Protein AF-A0A0N8I038-F1 (afdb_monomer_lite)

Structure (mmCIF, N/CA/C/O backbone):
data_AF-A0A0N8I038-F1
#
_entry.id   AF-A0A0N8I038-F1
#
loop_
_atom_site.group_PDB
_atom_site.id
_atom_site.type_symbol
_atom_site.label_atom_id
_atom_site.label_alt_id
_atom_site.label_comp_id
_atom_site.label_asym_id
_atom_site.label_entity_id
_atom_site.label_seq_id
_atom_site.pdbx_PDB_ins_code
_atom_site.Cartn_x
_atom_site.Cartn_y
_atom_site.Cartn_z
_atom_site.occupancy
_atom_site.B_iso_or_equiv
_atom_site.auth_seq_id
_atom_site.auth_comp_id
_atom_site.auth_asym_id
_atom_site.auth_atom_id
_atom_site.pdbx_PDB_model_num
ATOM 1 N N . MET A 1 1 ? 16.161 0.454 10.448 1.00 45.56 1 MET A N 1
ATOM 2 C CA . MET A 1 1 ? 15.094 1.367 10.913 1.00 45.56 1 MET A CA 1
ATOM 3 C C . MET A 1 1 ? 15.734 2.494 11.714 1.00 45.56 1 MET A C 1
ATOM 5 O O . MET A 1 1 ? 16.422 2.177 12.678 1.00 45.56 1 MET A O 1
ATOM 9 N N . PRO A 1 2 ? 15.611 3.772 11.317 1.00 40.84 2 PRO A N 1
ATOM 10 C CA . PRO A 1 2 ? 16.253 4.876 12.035 1.00 40.84 2 PRO A CA 1
ATOM 11 C C . PRO A 1 2 ? 15.611 5.161 13.408 1.00 40.84 2 PRO A C 1
ATOM 13 O O . PRO A 1 2 ? 14.407 5.406 13.479 1.00 40.84 2 PRO A O 1
ATOM 16 N N . GLY A 1 3 ? 16.443 5.191 14.462 1.00 56.50 3 GLY A N 1
ATOM 17 C CA . GLY A 1 3 ? 16.216 5.809 15.782 1.00 56.50 3 GLY A CA 1
ATOM 18 C C . GLY A 1 3 ? 15.757 4.870 16.912 1.00 56.50 3 GLY A C 1
ATOM 19 O O . GLY A 1 3 ? 14.738 4.200 16.794 1.00 56.50 3 GLY A O 1
ATOM 20 N N . GLU A 1 4 ? 16.434 4.864 18.057 1.00 73.12 4 GLU A N 1
ATOM 21 C CA . GLU A 1 4 ? 15.810 4.454 19.323 1.00 73.12 4 GLU A CA 1
ATOM 22 C C . GLU A 1 4 ? 15.245 5.711 19.986 1.00 73.12 4 GLU A C 1
ATOM 24 O O . GLU A 1 4 ? 15.979 6.661 20.247 1.00 73.12 4 GLU A O 1
ATOM 29 N N . ILE A 1 5 ? 13.932 5.745 20.218 1.00 81.12 5 ILE A N 1
ATOM 30 C CA . ILE A 1 5 ? 13.309 6.779 21.051 1.00 81.12 5 ILE A CA 1
ATOM 31 C C . ILE A 1 5 ? 13.117 6.152 22.425 1.00 81.12 5 ILE A C 1
ATOM 33 O O . ILE A 1 5 ? 12.294 5.243 22.576 1.00 81.12 5 ILE A O 1
ATOM 37 N N . SER A 1 6 ? 13.890 6.620 23.403 1.00 85.56 6 SER A N 1
ATOM 38 C CA . SER A 1 6 ? 13.811 6.154 24.787 1.00 85.56 6 SER A CA 1
ATOM 39 C C . SER A 1 6 ? 12.424 6.386 25.377 1.00 85.56 6 SER A C 1
ATOM 41 O O . SER A 1 6 ? 11.790 7.411 25.120 1.00 85.56 6 SER A O 1
ATOM 43 N N . VAL A 1 7 ? 11.978 5.447 26.214 1.00 91.00 7 VAL A N 1
ATOM 44 C CA . VAL A 1 7 ? 10.705 5.575 26.925 1.00 91.00 7 VAL A CA 1
ATOM 45 C C . VAL A 1 7 ? 10.838 6.615 28.033 1.00 91.00 7 VAL A C 1
ATOM 47 O O . VAL A 1 7 ? 11.675 6.467 28.924 1.00 91.00 7 VAL A O 1
ATOM 50 N N . ARG A 1 8 ? 10.013 7.662 27.992 1.00 92.44 8 ARG A N 1
ATOM 51 C CA . ARG A 1 8 ? 9.954 8.704 29.029 1.00 92.44 8 ARG A CA 1
ATOM 52 C C . ARG A 1 8 ? 8.581 9.362 29.063 1.00 92.44 8 ARG A C 1
ATOM 54 O O . ARG A 1 8 ? 7.871 9.375 28.061 1.00 92.44 8 ARG A O 1
ATOM 61 N N . VAL A 1 9 ? 8.234 9.925 30.214 1.00 92.25 9 VAL A N 1
ATOM 62 C CA . VAL A 1 9 ? 7.020 10.726 30.391 1.00 92.25 9 VAL A CA 1
ATOM 63 C C . VAL A 1 9 ? 7.432 12.161 30.675 1.00 92.25 9 VAL A C 1
ATOM 65 O O . VAL A 1 9 ? 8.226 12.400 31.583 1.00 92.25 9 VAL A O 1
ATOM 68 N N . GLU A 1 10 ? 6.901 13.097 29.899 1.00 91.38 10 GLU A N 1
ATOM 69 C CA . GLU A 1 10 ? 7.122 14.535 30.076 1.00 91.38 10 GLU A CA 1
ATOM 70 C C . GLU A 1 10 ? 5.799 15.241 30.369 1.00 91.38 10 GLU A C 1
ATOM 72 O O . GLU A 1 10 ? 4.732 14.738 30.022 1.00 91.38 10 GLU A O 1
ATOM 77 N N . THR A 1 11 ? 5.850 16.384 31.051 1.00 89.94 11 THR A N 1
ATOM 78 C CA . THR A 1 11 ? 4.651 17.169 31.356 1.00 89.94 11 THR A CA 1
ATOM 79 C C . THR A 1 11 ? 4.444 18.216 30.282 1.00 89.94 11 THR A C 1
ATOM 81 O O . THR A 1 11 ? 5.214 19.170 30.187 1.00 89.94 11 THR A O 1
ATOM 84 N N . GLY A 1 12 ? 3.353 18.059 29.548 1.00 81.06 12 GLY A N 1
ATOM 85 C CA . GLY A 1 12 ? 2.951 18.939 28.475 1.00 81.06 12 GLY A CA 1
ATOM 86 C C . GLY A 1 12 ? 3.826 18.823 27.231 1.00 81.06 12 GLY A C 1
ATOM 87 O O . GLY A 1 12 ? 4.962 18.357 27.271 1.00 81.06 12 GLY A O 1
ATOM 88 N N . ASP A 1 13 ? 3.265 19.266 26.117 1.00 82.00 13 ASP A N 1
ATOM 89 C CA . ASP A 1 13 ? 3.970 19.472 24.861 1.00 82.00 13 ASP A CA 1
ATOM 90 C C . ASP A 1 13 ? 3.283 20.639 24.141 1.00 82.00 13 ASP A C 1
ATOM 92 O O . ASP A 1 13 ? 2.078 20.602 23.872 1.00 82.00 13 ASP A O 1
ATOM 96 N N . ALA A 1 14 ? 4.042 21.714 23.920 1.00 79.50 14 ALA A N 1
ATOM 97 C CA . ALA A 1 14 ? 3.532 22.949 23.335 1.00 79.50 14 ALA A CA 1
ATOM 98 C C . ALA A 1 14 ? 3.219 22.799 21.839 1.00 79.50 14 ALA A C 1
ATOM 100 O O . ALA A 1 14 ? 2.266 23.417 21.366 1.00 79.50 14 ALA A O 1
ATOM 101 N N . ASP A 1 15 ? 3.964 21.953 21.125 1.00 80.19 15 ASP A N 1
ATOM 102 C CA . ASP A 1 15 ? 3.767 21.694 19.696 1.00 80.19 15 ASP A CA 1
ATOM 103 C C . ASP A 1 15 ? 2.529 20.814 19.471 1.00 80.19 15 ASP A C 1
ATOM 105 O O . ASP A 1 15 ? 1.785 20.996 18.508 1.00 80.19 15 ASP A O 1
ATOM 109 N N . LEU A 1 16 ? 2.264 19.893 20.401 1.00 76.88 16 LEU A N 1
ATOM 110 C CA . LEU A 1 16 ? 1.066 19.051 20.421 1.00 76.88 16 LEU A CA 1
ATOM 111 C C . LEU A 1 16 ? -0.138 19.722 21.104 1.00 76.88 16 LEU A C 1
ATOM 113 O O . LEU A 1 16 ? -1.244 19.181 21.063 1.00 76.88 16 LEU A O 1
ATOM 117 N N . GLY A 1 17 ? 0.054 20.873 21.756 1.00 81.38 17 GLY A N 1
ATOM 118 C CA . GLY A 1 17 ? -1.001 21.604 22.462 1.00 81.38 17 GLY A CA 1
ATOM 119 C C . GLY A 1 17 ? -1.601 20.850 23.656 1.00 81.38 17 GLY A C 1
ATOM 120 O O . GLY A 1 17 ? -2.743 21.111 24.039 1.00 81.38 17 GLY A O 1
ATOM 121 N N . VAL A 1 18 ? -0.864 19.906 24.248 1.00 80.62 18 VAL A N 1
ATOM 122 C CA . VAL A 1 18 ? -1.338 19.094 25.378 1.00 80.62 18 VAL A CA 1
ATOM 123 C C . VAL A 1 18 ? -0.730 19.604 26.688 1.00 80.62 18 VAL A C 1
ATOM 125 O O . VAL A 1 18 ? 0.487 19.700 26.791 1.00 80.62 18 VAL A O 1
ATOM 128 N N . PRO A 1 19 ? -1.532 19.921 27.723 1.00 81.69 19 PRO A N 1
ATOM 129 C CA . PRO A 1 19 ? -1.013 20.358 29.025 1.00 81.69 19 PRO A CA 1
ATOM 130 C C . PRO A 1 19 ? -0.677 19.192 29.976 1.00 81.69 19 PRO A C 1
ATOM 132 O O . PRO A 1 19 ? -0.110 19.409 31.045 1.00 81.69 19 PRO A O 1
ATOM 135 N N . GLY A 1 20 ? -1.081 17.964 29.628 1.00 86.75 20 GLY A N 1
ATOM 136 C CA . GLY A 1 20 ? -0.960 16.762 30.460 1.00 86.75 20 GLY A CA 1
ATOM 137 C C . GLY A 1 20 ? 0.298 15.926 30.186 1.00 86.75 20 GLY A C 1
ATOM 138 O O . GLY A 1 20 ? 1.153 16.338 29.408 1.00 86.75 20 GLY A O 1
ATOM 139 N N . PRO A 1 21 ? 0.435 14.744 30.818 1.00 90.44 21 PRO A N 1
ATOM 140 C CA . PRO A 1 21 ? 1.582 13.869 30.599 1.00 90.44 21 PRO A CA 1
ATOM 141 C C . PRO A 1 21 ? 1.636 13.337 29.158 1.00 90.44 21 PRO A C 1
ATOM 143 O O . PRO A 1 21 ? 0.630 12.871 28.624 1.00 90.44 21 PRO A O 1
ATOM 146 N N . VAL A 1 22 ? 2.830 13.348 28.567 1.00 91.50 22 VAL A N 1
ATOM 147 C CA . VAL A 1 22 ? 3.131 12.876 27.210 1.00 91.50 22 VAL A CA 1
ATOM 148 C C . VAL A 1 22 ? 4.091 11.696 27.286 1.00 91.50 22 VAL A C 1
ATOM 150 O O . VAL A 1 22 ? 5.177 11.806 27.856 1.00 91.50 22 VAL A O 1
ATOM 153 N N . LEU A 1 23 ? 3.685 10.554 26.721 1.00 91.44 23 LEU A N 1
ATOM 154 C CA . LEU A 1 23 ? 4.503 9.345 26.647 1.00 91.44 23 LEU A CA 1
ATOM 155 C C . LEU A 1 23 ? 5.315 9.326 25.350 1.00 91.44 23 LEU A C 1
ATOM 157 O O . LEU A 1 23 ? 4.789 9.080 24.261 1.00 91.44 23 LEU A O 1
ATOM 161 N N . TRP A 1 24 ? 6.620 9.495 25.493 1.00 90.62 24 TRP A N 1
ATOM 162 C CA . TRP A 1 24 ? 7.580 9.323 24.415 1.00 90.62 24 TRP A CA 1
ATOM 163 C C . TRP A 1 24 ? 8.094 7.891 24.408 1.00 90.62 24 TRP A C 1
ATOM 165 O O . TRP A 1 24 ? 8.368 7.318 25.461 1.00 90.62 24 TRP A O 1
ATOM 175 N N . GLY A 1 25 ? 8.249 7.320 23.220 1.00 90.44 25 GLY A N 1
ATOM 176 C CA . GLY A 1 25 ? 8.838 6.001 23.035 1.00 90.44 25 GLY A CA 1
ATOM 177 C C . GLY A 1 25 ? 8.542 5.450 21.648 1.00 90.44 25 GLY A C 1
ATOM 178 O O . GLY A 1 25 ? 7.525 5.784 21.038 1.00 90.44 25 GLY A O 1
ATOM 179 N N . ARG A 1 26 ? 9.421 4.585 21.133 1.00 89.06 26 ARG A N 1
ATOM 180 C CA . ARG A 1 26 ? 9.148 3.869 19.881 1.00 89.06 26 ARG A CA 1
ATOM 181 C C . ARG A 1 26 ? 7.854 3.063 20.030 1.00 89.06 26 ARG A C 1
ATOM 183 O O . ARG A 1 26 ? 7.712 2.254 20.941 1.00 89.06 26 ARG A O 1
ATOM 190 N N . GLY A 1 27 ? 6.925 3.310 19.116 1.00 87.38 27 GLY A N 1
ATOM 191 C CA . GLY A 1 27 ? 5.627 2.655 19.073 1.00 87.38 27 GLY A CA 1
ATOM 192 C C . GLY A 1 27 ? 4.621 3.111 20.127 1.00 87.38 27 GLY A C 1
ATOM 193 O O . GLY A 1 27 ? 3.590 2.463 20.276 1.00 87.38 27 GLY A O 1
ATOM 194 N N . SER A 1 28 ? 4.865 4.224 20.836 1.00 90.50 28 SER A N 1
ATOM 195 C CA . SER A 1 28 ? 3.852 4.814 21.727 1.00 90.50 28 SER A CA 1
ATOM 196 C C . SER A 1 28 ? 2.556 5.144 20.976 1.00 90.50 28 SER A C 1
ATOM 198 O O . SER A 1 28 ? 1.473 4.895 21.497 1.00 90.50 28 SER A O 1
ATOM 200 N N . VAL A 1 29 ? 2.668 5.620 19.731 1.00 88.81 29 VAL A N 1
ATOM 201 C CA . VAL A 1 29 ? 1.538 5.847 18.814 1.00 88.81 29 VAL A CA 1
ATOM 202 C C . VAL A 1 29 ? 1.237 4.599 17.983 1.00 88.81 29 VAL A C 1
ATOM 204 O O . VAL A 1 29 ? 0.092 4.166 17.920 1.00 88.81 29 VAL A O 1
ATOM 207 N N . ASP A 1 30 ? 2.270 4.011 17.378 1.00 88.44 30 ASP A N 1
ATOM 208 C CA . ASP A 1 30 ? 2.149 2.959 16.368 1.00 88.44 30 ASP A CA 1
ATOM 209 C C . ASP A 1 30 ? 2.875 1.663 16.779 1.00 88.44 30 ASP A C 1
ATOM 211 O O . ASP A 1 30 ? 4.095 1.561 16.680 1.00 88.44 30 ASP A O 1
ATOM 215 N N . ALA A 1 31 ? 2.191 0.658 17.315 1.00 89.25 31 ALA A N 1
ATOM 216 C CA . ALA A 1 31 ? 0.796 0.687 17.767 1.00 89.25 31 ALA A CA 1
ATOM 217 C C . ALA A 1 31 ? 0.659 0.243 19.231 1.00 89.25 31 ALA A C 1
ATOM 219 O O . ALA A 1 31 ? -0.418 -0.147 19.676 1.00 89.25 31 ALA A O 1
ATOM 220 N N . THR A 1 32 ? 1.742 0.301 20.016 1.00 90.50 32 THR A N 1
ATOM 221 C CA . THR A 1 32 ? 1.777 -0.196 21.402 1.00 90.50 32 THR A CA 1
ATOM 222 C C . THR A 1 32 ? 0.794 0.543 22.310 1.00 90.50 32 THR A C 1
ATOM 224 O O . THR A 1 32 ? 0.189 -0.085 23.178 1.00 90.50 32 THR A O 1
ATOM 227 N N . GLY A 1 33 ? 0.579 1.848 22.108 1.00 90.94 33 GLY A N 1
ATOM 228 C CA . GLY A 1 33 ? -0.424 2.607 22.864 1.00 90.94 33 GLY A CA 1
ATOM 229 C C . GLY A 1 33 ? -1.844 2.080 22.646 1.00 90.94 33 GLY A C 1
ATOM 230 O O . GLY A 1 33 ? -2.552 1.770 23.607 1.00 90.94 33 GLY A O 1
A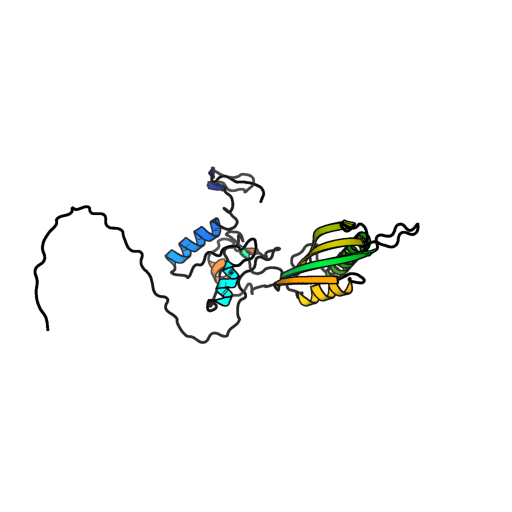TOM 231 N N . ALA A 1 34 ? -2.240 1.896 21.385 1.00 91.50 34 ALA A N 1
ATOM 232 C CA . ALA A 1 34 ? -3.533 1.315 21.038 1.00 91.50 34 ALA A CA 1
ATOM 233 C C . ALA A 1 34 ? -3.643 -0.150 21.492 1.00 91.50 34 ALA A C 1
ATOM 235 O O . ALA A 1 34 ? -4.672 -0.555 22.033 1.00 91.50 34 ALA A O 1
ATOM 236 N N . LEU A 1 35 ? -2.567 -0.931 21.352 1.00 92.38 35 LEU A N 1
ATOM 237 C CA . LEU A 1 35 ? -2.485 -2.310 21.827 1.00 92.38 35 LEU A CA 1
ATOM 238 C C . LEU A 1 35 ? -2.776 -2.399 23.330 1.00 92.38 35 LEU A C 1
ATOM 240 O O . LEU A 1 35 ? -3.616 -3.196 23.742 1.00 92.38 35 LEU A O 1
ATOM 244 N N . ALA A 1 36 ? -2.133 -1.555 24.143 1.00 93.50 36 ALA A N 1
ATOM 245 C CA . ALA A 1 36 ? -2.339 -1.519 25.587 1.00 93.50 36 ALA A CA 1
ATOM 246 C C . ALA A 1 36 ? -3.791 -1.167 25.951 1.00 93.50 36 ALA A C 1
ATOM 248 O O . ALA A 1 36 ? -4.402 -1.855 26.771 1.00 93.50 36 ALA A O 1
ATOM 249 N N . ALA A 1 37 ? -4.372 -0.151 25.304 1.00 92.38 37 ALA A N 1
ATOM 250 C CA . ALA A 1 37 ? -5.767 0.233 25.519 1.00 92.38 37 ALA A CA 1
ATOM 251 C C . ALA A 1 37 ? -6.746 -0.899 25.153 1.00 92.38 37 ALA A C 1
ATOM 253 O O . ALA A 1 37 ? -7.688 -1.179 25.897 1.00 92.38 37 ALA A O 1
ATOM 254 N N . MET A 1 38 ? -6.500 -1.599 24.042 1.00 93.25 38 MET A N 1
ATOM 255 C CA . MET A 1 38 ? -7.328 -2.725 23.606 1.00 93.25 38 MET A CA 1
ATOM 256 C C . MET A 1 38 ? -7.229 -3.935 24.540 1.00 93.25 38 MET A C 1
ATOM 258 O O . MET A 1 38 ? -8.244 -4.590 24.768 1.00 93.25 38 MET A O 1
ATOM 262 N N . VAL A 1 39 ? -6.055 -4.223 25.117 1.00 95.69 39 VAL A N 1
ATOM 263 C CA . VAL A 1 39 ? -5.915 -5.287 26.130 1.00 95.69 39 VAL A CA 1
ATOM 264 C C . VAL A 1 39 ? -6.781 -4.981 27.349 1.00 95.69 39 VAL A C 1
ATOM 266 O O . VAL A 1 39 ? -7.514 -5.855 27.808 1.00 95.69 39 VAL A O 1
ATOM 269 N N . VAL A 1 40 ? -6.731 -3.745 27.856 1.00 96.00 40 VAL A N 1
ATOM 270 C CA . VAL A 1 40 ? -7.556 -3.323 29.000 1.00 96.00 40 VAL A CA 1
ATOM 271 C C . VAL A 1 40 ? -9.041 -3.474 28.668 1.00 96.00 40 VAL A C 1
ATOM 273 O O . VAL A 1 40 ? -9.767 -4.146 29.399 1.00 96.00 40 VAL A O 1
ATOM 276 N N . ALA A 1 41 ? -9.475 -2.956 27.516 1.00 92.69 41 ALA A N 1
ATOM 277 C CA . ALA A 1 41 ? -10.861 -3.076 27.072 1.00 92.69 41 ALA A CA 1
ATOM 278 C C . ALA A 1 41 ? -11.306 -4.543 26.917 1.00 92.69 41 ALA A C 1
ATOM 280 O O . ALA A 1 41 ? -12.429 -4.894 27.282 1.00 92.69 41 ALA A O 1
ATOM 281 N N . ALA A 1 42 ? -10.440 -5.422 26.410 1.00 95.31 42 ALA A N 1
ATOM 282 C CA . ALA A 1 42 ? -10.730 -6.846 26.272 1.00 95.31 42 ALA A CA 1
ATOM 283 C C . ALA A 1 42 ? -10.907 -7.539 27.629 1.00 95.31 42 ALA A C 1
ATOM 285 O O . ALA A 1 42 ? -11.826 -8.342 27.791 1.00 95.31 42 ALA A O 1
ATOM 286 N N . VAL A 1 43 ? -10.085 -7.193 28.625 1.00 96.62 43 VAL A N 1
ATOM 287 C CA . VAL A 1 43 ? -10.222 -7.708 29.997 1.00 96.62 43 VAL A CA 1
ATOM 288 C C . VAL A 1 43 ? -11.534 -7.246 30.635 1.00 96.62 43 VAL A C 1
ATOM 290 O O . VAL A 1 43 ? -12.226 -8.054 31.251 1.00 96.62 43 VAL A O 1
ATOM 293 N N . GLU A 1 44 ? -11.901 -5.975 30.468 1.00 95.88 44 GLU A N 1
ATOM 294 C CA . GLU A 1 44 ? -13.115 -5.401 31.064 1.00 95.88 44 GLU A CA 1
ATOM 295 C C . GLU A 1 44 ? -14.407 -5.915 30.416 1.00 95.88 44 GLU A C 1
ATOM 297 O O . GLU A 1 44 ? -15.410 -6.131 31.095 1.00 95.88 44 GLU A O 1
ATOM 302 N N . THR A 1 45 ? -14.395 -6.121 29.098 1.00 94.56 45 THR A N 1
ATOM 303 C CA . THR A 1 45 ? -15.593 -6.495 28.324 1.00 94.56 45 THR A CA 1
ATOM 304 C C . THR A 1 45 ? -15.714 -7.994 28.069 1.00 94.56 45 THR A C 1
ATOM 306 O O . THR A 1 45 ? -16.801 -8.482 27.759 1.00 94.56 45 THR A O 1
ATOM 309 N N . GLY A 1 46 ? -14.611 -8.738 28.177 1.00 94.19 46 GLY A N 1
ATOM 310 C CA . GLY A 1 46 ? -14.521 -10.130 27.745 1.00 94.19 46 GLY A CA 1
ATOM 311 C C . GLY A 1 46 ? -14.432 -10.308 26.225 1.00 94.19 46 GLY A C 1
ATOM 312 O O . GLY A 1 46 ? -14.604 -11.431 25.747 1.00 94.19 46 GLY A O 1
ATOM 313 N N . ALA A 1 47 ? -14.190 -9.236 25.462 1.00 93.38 47 ALA A N 1
ATOM 314 C CA . ALA A 1 47 ? -13.953 -9.323 24.025 1.00 93.38 47 ALA A CA 1
ATOM 315 C C . ALA A 1 47 ? -12.684 -10.136 23.715 1.00 93.38 47 ALA A C 1
ATOM 317 O O . ALA A 1 47 ? -11.710 -10.125 24.470 1.00 93.38 47 ALA A O 1
ATOM 318 N N . SER A 1 48 ? -12.679 -10.839 22.581 1.00 93.56 48 SER A N 1
ATOM 319 C CA . SER A 1 48 ? -11.468 -11.497 22.089 1.00 93.56 48 SER A CA 1
ATOM 320 C C . SER A 1 48 ? -10.431 -10.457 21.669 1.00 93.56 48 SER A C 1
ATOM 322 O O . SER A 1 48 ? -10.759 -9.469 21.018 1.00 93.56 48 SER A O 1
ATOM 324 N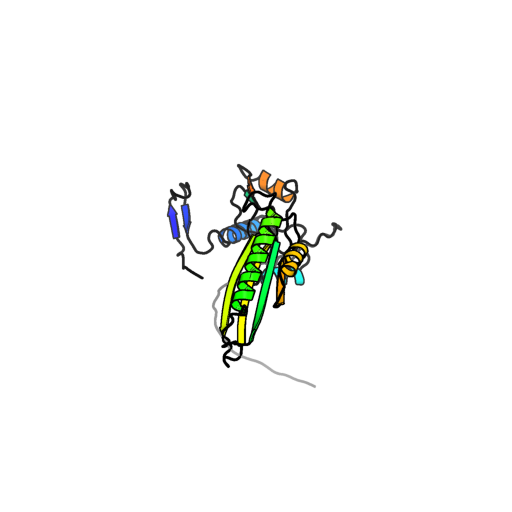 N . PHE A 1 49 ? -9.172 -10.710 22.013 1.00 94.69 49 PHE A N 1
ATOM 325 C CA . PHE A 1 49 ? -8.046 -9.842 21.694 1.00 94.69 49 PHE A CA 1
ATOM 326 C C . PHE A 1 49 ? -6.930 -10.651 21.045 1.00 94.69 49 PHE A C 1
ATOM 328 O O . PHE A 1 49 ? -6.629 -11.763 21.486 1.00 94.69 49 PHE A O 1
ATOM 335 N N . VAL A 1 50 ? -6.302 -10.077 20.019 1.00 94.06 50 VAL A N 1
ATOM 336 C CA . VAL A 1 50 ? -5.151 -10.680 19.350 1.00 94.06 50 VAL A CA 1
ATOM 337 C C . VAL A 1 50 ? -4.117 -9.605 19.037 1.00 94.06 50 VAL A C 1
ATOM 339 O O . VAL A 1 50 ? -4.407 -8.652 18.321 1.00 94.06 50 VAL A O 1
ATOM 342 N N . GLY A 1 51 ? -2.900 -9.782 19.549 1.00 93.19 51 GLY A N 1
ATOM 343 C CA . GLY A 1 51 ? -1.727 -9.048 19.079 1.00 93.19 51 GLY A CA 1
ATOM 344 C C . GLY A 1 51 ? -1.100 -9.793 17.904 1.00 93.19 51 GLY A C 1
ATOM 345 O O . GLY A 1 51 ? -0.747 -10.965 18.040 1.00 93.19 51 GLY A O 1
ATOM 346 N N . VAL A 1 52 ? -0.977 -9.134 16.753 1.00 92.62 52 VAL A N 1
ATOM 347 C CA . VAL A 1 52 ? -0.373 -9.721 15.548 1.00 92.62 52 VAL A CA 1
ATOM 348 C C . VAL A 1 52 ? 1.090 -9.315 15.411 1.00 92.62 52 VAL A C 1
ATOM 350 O O . VAL A 1 52 ? 1.490 -8.222 15.798 1.00 92.62 52 VAL A O 1
ATOM 353 N N . VAL A 1 53 ? 1.896 -10.209 14.840 1.00 92.06 53 VAL A N 1
ATOM 354 C CA . VAL A 1 53 ? 3.317 -9.967 14.561 1.00 92.06 53 VAL A CA 1
ATOM 355 C C . VAL A 1 53 ? 3.557 -9.736 13.073 1.00 92.06 53 VAL A C 1
ATOM 357 O O . VAL A 1 53 ? 2.857 -10.296 12.225 1.00 92.06 53 VAL A O 1
ATOM 360 N N . GLY A 1 54 ? 4.604 -8.967 12.770 1.00 88.12 54 GLY A N 1
ATOM 361 C CA . GLY A 1 54 ? 5.068 -8.724 11.403 1.00 88.12 54 GLY A CA 1
ATOM 362 C C . GLY A 1 54 ? 4.198 -7.765 10.594 1.00 88.12 54 GLY A C 1
ATOM 363 O O . GLY A 1 54 ? 4.389 -7.701 9.390 1.00 88.12 54 GLY A O 1
ATOM 364 N N . GLU A 1 55 ? 3.251 -7.044 11.209 1.00 85.19 55 GLU A N 1
ATOM 365 C CA . GLU A 1 55 ? 2.363 -6.086 10.521 1.00 85.19 55 GLU A CA 1
ATOM 366 C C . GLU A 1 55 ? 3.148 -5.159 9.579 1.00 85.19 55 GLU A C 1
ATOM 368 O O . GLU A 1 55 ? 2.868 -5.150 8.380 1.00 85.19 55 GLU A O 1
ATOM 373 N N . GLU A 1 56 ? 4.216 -4.537 10.091 1.00 77.19 56 GLU A N 1
ATOM 374 C CA . GLU A 1 56 ? 5.059 -3.582 9.361 1.00 77.19 56 GLU A CA 1
ATOM 375 C C . GLU A 1 56 ? 5.851 -4.183 8.185 1.00 77.19 56 GLU A C 1
ATOM 377 O O . GLU A 1 56 ? 6.424 -3.440 7.389 1.00 77.19 56 GLU A O 1
ATOM 382 N N . THR A 1 57 ? 5.931 -5.513 8.077 1.00 79.94 57 THR A N 1
ATOM 383 C CA . THR A 1 57 ? 6.783 -6.198 7.095 1.00 79.94 57 THR A CA 1
ATOM 384 C C . THR A 1 57 ? 5.988 -7.112 6.175 1.00 79.94 57 THR A C 1
ATOM 386 O O . THR A 1 57 ? 5.784 -6.818 5.001 1.00 79.94 57 THR A O 1
ATOM 389 N N . ASP A 1 58 ? 5.550 -8.249 6.699 1.00 81.50 58 ASP A N 1
ATOM 390 C CA . ASP A 1 58 ? 4.994 -9.361 5.930 1.00 81.50 58 ASP A CA 1
ATOM 391 C C . ASP A 1 58 ? 3.594 -9.744 6.396 1.00 81.50 58 ASP A C 1
ATOM 393 O O . ASP A 1 58 ? 2.990 -10.647 5.829 1.00 81.50 58 ASP A O 1
ATOM 397 N N . SER A 1 59 ? 3.099 -9.082 7.446 1.00 86.88 59 SER A N 1
ATOM 398 C CA . SER A 1 59 ? 1.819 -9.271 8.133 1.00 86.88 59 SER A CA 1
ATOM 399 C C . SER A 1 59 ? 1.459 -10.745 8.327 1.00 86.88 59 SER A C 1
ATOM 401 O O . SER A 1 59 ? 0.297 -11.150 8.211 1.00 86.88 59 SER A O 1
ATOM 403 N N . ARG A 1 60 ? 2.476 -11.565 8.622 1.00 90.56 60 ARG A N 1
ATOM 404 C CA . ARG A 1 60 ? 2.344 -13.012 8.818 1.00 90.56 60 ARG A CA 1
ATOM 405 C C . ARG A 1 60 ? 1.339 -13.366 9.910 1.00 90.56 60 ARG A C 1
ATOM 407 O O . ARG A 1 60 ? 0.571 -14.305 9.748 1.00 90.56 60 ARG A O 1
ATOM 414 N N . GLY A 1 61 ? 1.289 -12.580 10.991 1.00 92.44 61 GLY A N 1
ATOM 415 C CA . GLY A 1 61 ? 0.363 -12.816 12.098 1.00 92.44 61 GLY A CA 1
ATOM 416 C C . GLY A 1 61 ? -1.099 -12.660 11.682 1.00 92.44 61 GLY A C 1
ATOM 417 O O . GLY A 1 61 ? -1.922 -13.507 12.010 1.00 92.44 61 GLY A O 1
ATOM 418 N N . ALA A 1 62 ? -1.421 -11.614 10.918 1.00 90.94 62 ALA A N 1
ATOM 419 C CA . ALA A 1 62 ? -2.777 -11.399 10.421 1.00 90.94 62 ALA A CA 1
ATOM 420 C C . ALA A 1 62 ? -3.180 -12.460 9.382 1.00 90.94 62 ALA A C 1
ATOM 422 O O . ALA A 1 62 ? -4.296 -12.968 9.443 1.00 90.94 62 ALA A O 1
ATOM 423 N N . ARG A 1 63 ? -2.271 -12.839 8.469 1.00 90.44 63 ARG A N 1
ATOM 424 C CA . ARG A 1 63 ? -2.524 -13.892 7.464 1.00 90.44 63 ARG A CA 1
ATOM 425 C C . ARG A 1 63 ? -2.798 -15.247 8.108 1.00 90.44 63 ARG A C 1
ATOM 427 O O . ARG A 1 63 ? -3.789 -15.878 7.766 1.00 90.44 63 ARG A O 1
ATOM 434 N N . TYR A 1 64 ? -2.003 -15.622 9.108 1.00 94.00 64 TYR A N 1
ATOM 435 C CA . TYR A 1 64 ? -2.233 -16.845 9.874 1.00 94.00 64 TYR A CA 1
ATOM 436 C C . TYR A 1 64 ? -3.644 -16.885 10.481 1.00 94.00 64 TYR A C 1
ATOM 438 O O . TYR A 1 64 ? -4.321 -17.902 10.411 1.00 94.00 64 TYR A O 1
ATOM 446 N N . LEU A 1 65 ? -4.136 -15.775 11.045 1.00 94.00 65 LEU A N 1
ATOM 447 C CA . LEU A 1 65 ? -5.495 -15.734 11.603 1.00 94.00 65 LEU A CA 1
ATOM 448 C C . LEU A 1 65 ? -6.578 -15.914 10.539 1.00 94.00 65 LEU A C 1
ATOM 450 O O . LEU A 1 65 ? -7.594 -16.533 10.822 1.00 94.00 65 LEU A O 1
ATOM 454 N N . VAL A 1 66 ? -6.377 -15.370 9.340 1.00 91.88 66 VAL A N 1
ATOM 455 C CA . VAL A 1 66 ? -7.331 -15.510 8.229 1.00 91.88 66 VAL A CA 1
ATOM 456 C C . VAL A 1 66 ? -7.428 -16.962 7.765 1.00 91.88 66 VAL A C 1
ATOM 458 O O . VAL A 1 66 ? -8.506 -17.407 7.381 1.00 91.88 66 VAL A O 1
ATOM 461 N N . GLU A 1 67 ? -6.310 -17.684 7.791 1.00 93.81 67 GLU A N 1
ATOM 462 C CA . GLU A 1 67 ? -6.227 -19.084 7.369 1.00 93.81 67 GLU A CA 1
ATOM 463 C C . GLU A 1 67 ? -6.746 -20.044 8.449 1.00 93.81 67 GLU A C 1
ATOM 465 O O . GLU A 1 67 ? -7.449 -21.002 8.140 1.00 93.81 67 GLU A O 1
ATOM 470 N N . GLU A 1 68 ? -6.447 -19.761 9.718 1.00 95.56 68 GLU A N 1
ATOM 471 C CA . GLU A 1 68 ? -6.599 -20.725 10.815 1.00 95.56 68 GLU A CA 1
ATOM 472 C C . GLU A 1 68 ? -7.784 -20.441 11.748 1.00 95.56 68 GLU A C 1
ATOM 474 O O . GLU A 1 68 ? -8.018 -21.186 12.705 1.00 95.56 68 GLU A O 1
ATOM 479 N N . ARG A 1 69 ? -8.518 -19.337 11.552 1.00 92.50 69 ARG A N 1
ATOM 480 C CA . ARG A 1 69 ? -9.634 -18.945 12.426 1.00 92.50 69 ARG A CA 1
ATOM 481 C C . ARG A 1 69 ? -10.886 -18.597 11.640 1.00 92.50 69 ARG A C 1
ATOM 483 O O . ARG A 1 69 ? -10.838 -17.986 10.576 1.00 92.50 69 ARG A O 1
ATOM 490 N N . ASP A 1 70 ? -12.026 -18.907 12.248 1.00 93.62 70 ASP A N 1
ATOM 491 C CA . ASP A 1 70 ? -13.312 -18.410 11.781 1.00 93.62 70 ASP A CA 1
ATOM 492 C C . ASP A 1 70 ? -13.366 -16.883 11.880 1.00 93.62 70 ASP A C 1
ATOM 494 O O . ASP A 1 70 ? -12.903 -16.278 12.854 1.00 93.62 70 ASP A O 1
ATOM 498 N N . ALA A 1 71 ? -13.967 -16.258 10.868 1.00 91.94 71 ALA A N 1
ATOM 499 C CA . ALA A 1 71 ? -14.140 -14.816 10.842 1.00 91.94 71 ALA A CA 1
ATOM 500 C C . ALA A 1 71 ? -15.077 -14.373 11.984 1.00 91.94 71 ALA A C 1
ATOM 502 O O . ALA A 1 71 ? -16.193 -14.891 12.089 1.00 91.94 71 ALA A O 1
ATOM 503 N N . PRO A 1 72 ? -14.671 -13.408 12.829 1.00 90.88 72 PRO A N 1
ATOM 504 C CA . PRO A 1 72 ? -15.567 -12.850 13.830 1.00 90.88 72 PRO A CA 1
ATOM 505 C C . PRO A 1 72 ? -16.639 -11.978 13.165 1.00 90.88 72 PRO A C 1
ATOM 507 O O . PRO A 1 72 ? -16.454 -11.460 12.064 1.00 90.88 72 PRO A O 1
ATOM 510 N N . GLU A 1 73 ? -17.742 -11.739 13.877 1.00 89.69 73 GLU A N 1
ATOM 511 C CA . GLU A 1 73 ? -18.804 -10.833 13.411 1.00 89.69 73 GLU A CA 1
ATOM 512 C C . GLU A 1 73 ? -18.309 -9.390 13.245 1.00 89.69 73 GLU A C 1
ATOM 514 O O . GLU A 1 73 ? -18.855 -8.613 12.463 1.00 89.69 73 GLU A O 1
ATOM 519 N N . THR A 1 74 ? -17.299 -8.990 14.019 1.00 87.81 74 THR A N 1
ATOM 520 C CA . THR A 1 74 ? -16.740 -7.638 13.998 1.00 87.81 74 THR A CA 1
ATOM 521 C C . THR A 1 74 ? -15.265 -7.667 14.376 1.00 87.81 74 THR A C 1
ATOM 523 O O . THR A 1 74 ? -14.863 -8.387 15.288 1.00 87.81 74 THR A O 1
ATOM 526 N N . VAL A 1 75 ? -14.471 -6.847 13.686 1.00 90.25 75 VAL A N 1
ATOM 527 C CA . VAL A 1 75 ? -13.053 -6.612 13.978 1.00 90.25 75 VAL A CA 1
ATOM 528 C C . VAL A 1 75 ? -12.846 -5.120 14.195 1.00 90.25 75 VAL A C 1
ATOM 530 O O . VAL A 1 75 ? -13.329 -4.305 13.410 1.00 90.25 75 VAL A O 1
ATOM 533 N N . ILE A 1 76 ? -12.110 -4.771 15.247 1.00 89.44 76 ILE A N 1
ATOM 534 C CA . ILE A 1 76 ? -11.573 -3.427 15.459 1.00 89.44 76 ILE A CA 1
ATOM 535 C C . ILE A 1 76 ? -10.063 -3.538 15.274 1.00 89.44 76 ILE A C 1
ATOM 537 O O . ILE A 1 76 ? -9.423 -4.328 15.965 1.00 89.44 76 ILE A O 1
ATOM 541 N N . ASN A 1 77 ? -9.510 -2.783 14.324 1.00 90.19 77 ASN A N 1
ATOM 542 C CA . ASN A 1 77 ? -8.065 -2.672 14.163 1.00 90.19 77 ASN A CA 1
ATOM 543 C C . ASN A 1 77 ? -7.550 -1.508 15.022 1.00 90.19 77 ASN A C 1
ATOM 545 O O . ASN A 1 77 ? -8.120 -0.420 14.976 1.00 90.19 77 ASN A O 1
ATOM 549 N N . GLY A 1 78 ? -6.490 -1.737 15.793 1.00 89.75 78 GLY A N 1
ATOM 550 C CA . GLY A 1 78 ? -5.904 -0.754 16.705 1.00 89.75 78 GLY A CA 1
ATOM 551 C C . GLY A 1 78 ? -4.872 0.160 16.065 1.00 89.75 78 GLY A C 1
ATOM 552 O O . GLY A 1 78 ? -3.871 0.464 16.701 1.00 89.75 78 GLY A O 1
ATOM 553 N N . GLU A 1 79 ? -5.081 0.566 14.818 1.00 87.62 79 GLU A N 1
ATOM 554 C CA . GLU A 1 79 ? -4.225 1.565 14.180 1.00 87.62 79 GLU A CA 1
ATOM 555 C C . GLU A 1 79 ? -4.507 2.955 14.770 1.00 87.62 79 GLU A C 1
ATOM 557 O O . GLU A 1 79 ? -5.655 3.258 15.120 1.00 87.62 79 GLU A O 1
ATOM 562 N N . PRO A 1 80 ? -3.494 3.831 14.874 1.00 85.62 80 PRO A N 1
ATOM 563 C CA . PRO A 1 80 ? -3.685 5.173 15.398 1.00 85.62 80 PRO A CA 1
ATOM 564 C C . PRO A 1 80 ? -4.556 6.006 14.448 1.00 85.62 80 PRO A C 1
ATOM 566 O O . PRO A 1 80 ? -4.112 6.445 13.390 1.00 85.62 80 PRO A O 1
ATOM 569 N N . SER A 1 81 ? -5.802 6.262 14.849 1.00 82.00 81 SER A N 1
ATOM 570 C CA . SER A 1 81 ? -6.738 7.127 14.117 1.00 82.00 81 SER A CA 1
ATOM 571 C C . SER A 1 81 ? -7.016 8.465 14.802 1.00 82.00 81 SER A C 1
ATOM 573 O O . SER A 1 81 ? -7.730 9.282 14.229 1.00 82.00 81 SER A O 1
ATOM 575 N N . GLY A 1 82 ? -6.460 8.686 15.997 1.00 81.06 82 GLY A N 1
ATOM 576 C CA . GLY A 1 82 ? -6.877 9.740 16.927 1.00 81.06 82 GLY A CA 1
ATOM 577 C C . GLY A 1 82 ? -7.943 9.236 17.906 1.00 81.06 82 GLY A C 1
ATOM 578 O O . GLY A 1 82 ? -8.701 8.319 17.596 1.00 81.06 82 GLY A O 1
ATOM 579 N N . TRP A 1 83 ? -7.991 9.805 19.113 1.00 79.56 83 TRP A N 1
ATOM 580 C CA . TRP A 1 83 ? -8.957 9.397 20.149 1.00 79.56 83 TRP A CA 1
ATOM 581 C C . TRP A 1 83 ? -10.390 9.866 19.841 1.00 79.56 83 TRP A C 1
ATOM 583 O O . TRP A 1 83 ? -11.369 9.303 20.334 1.00 79.56 83 TRP A O 1
ATOM 593 N N . ASP A 1 84 ? -10.508 10.900 19.015 1.00 76.06 84 ASP A N 1
ATOM 594 C CA . ASP A 1 84 ? -11.733 11.566 18.590 1.00 76.06 84 ASP A CA 1
ATOM 595 C C . ASP A 1 84 ? -12.153 11.177 17.163 1.00 76.06 84 ASP A C 1
ATOM 597 O O . ASP A 1 84 ? -13.165 11.669 16.657 1.00 76.06 84 ASP A O 1
ATOM 601 N N . ALA A 1 85 ? -11.426 10.257 16.520 1.00 78.19 85 ALA A N 1
ATOM 602 C CA . ALA A 1 85 ? -11.686 9.865 15.146 1.00 78.19 85 ALA A CA 1
ATOM 603 C C . ALA A 1 85 ? -11.656 8.356 14.900 1.00 78.19 85 ALA A C 1
ATOM 605 O O . ALA A 1 85 ? -10.951 7.588 15.551 1.00 78.19 85 ALA A O 1
ATOM 606 N N . VAL A 1 86 ? -12.444 7.934 13.908 1.00 81.88 86 VAL A N 1
ATOM 607 C CA . VAL A 1 86 ? -12.535 6.538 13.465 1.00 81.88 86 VAL A CA 1
ATOM 608 C C . VAL A 1 86 ? -12.110 6.444 12.013 1.00 81.88 86 VAL A C 1
ATOM 610 O O . VAL A 1 86 ? -12.705 7.092 11.146 1.00 81.88 86 VAL A O 1
ATOM 613 N N . THR A 1 87 ? -11.130 5.586 11.743 1.00 84.94 87 THR A N 1
ATOM 614 C CA . THR A 1 87 ? -10.760 5.247 10.374 1.00 84.94 87 THR A CA 1
ATOM 615 C C . THR A 1 87 ? -11.764 4.273 9.777 1.00 84.94 87 THR A C 1
ATOM 617 O O . THR A 1 87 ? -11.960 3.167 10.275 1.00 84.94 87 THR A O 1
ATOM 620 N N . LEU A 1 88 ? -12.394 4.686 8.678 1.00 86.56 88 LEU A N 1
ATOM 621 C CA . LEU A 1 88 ? -13.411 3.882 7.992 1.00 86.56 88 LEU A CA 1
ATOM 622 C C . LEU A 1 88 ? -12.877 3.127 6.782 1.00 86.56 88 LEU A C 1
ATOM 624 O O . LEU A 1 88 ? -13.605 2.337 6.191 1.00 86.56 88 LEU A O 1
ATOM 628 N N . GLY A 1 89 ? -11.639 3.368 6.377 1.00 87.00 89 GLY A N 1
ATOM 629 C CA . GLY A 1 89 ? -11.121 2.754 5.174 1.00 87.00 89 GLY A CA 1
ATOM 630 C C . GLY A 1 89 ? -9.669 3.066 4.901 1.00 87.00 89 GLY A C 1
ATOM 631 O O . GLY A 1 89 ? -9.065 3.942 5.526 1.00 87.00 89 GLY A O 1
ATOM 632 N N . TYR A 1 90 ? -9.153 2.336 3.925 1.00 88.94 90 TYR A N 1
ATOM 633 C CA . TYR A 1 90 ? -7.801 2.436 3.416 1.00 88.94 90 TYR A CA 1
ATOM 634 C C . TYR A 1 90 ? -7.8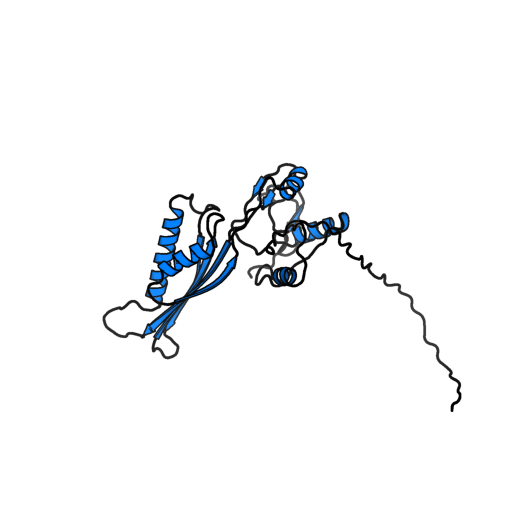11 2.319 1.892 1.00 88.94 90 TYR A C 1
ATOM 636 O O . TYR A 1 90 ? -8.686 1.686 1.291 1.00 88.94 90 TYR A O 1
ATOM 644 N N . ARG A 1 91 ? -6.800 2.916 1.266 1.00 92.12 91 ARG A N 1
ATOM 645 C CA . ARG A 1 91 ? -6.514 2.743 -0.164 1.00 92.12 91 ARG A CA 1
ATOM 646 C C . ARG A 1 91 ? -5.990 1.334 -0.413 1.00 92.12 91 ARG A C 1
ATOM 648 O O . ARG A 1 91 ? -5.427 0.738 0.492 1.00 92.12 91 ARG A O 1
ATOM 655 N N . GLY A 1 92 ? -6.138 0.787 -1.607 1.00 93.19 92 GLY A N 1
ATOM 656 C CA . GLY A 1 92 ? -5.485 -0.459 -1.993 1.00 93.19 92 GLY A CA 1
ATOM 657 C C . GLY A 1 92 ? -3.983 -0.286 -2.240 1.00 93.19 92 GLY A C 1
ATOM 658 O O . GLY A 1 92 ? -3.468 0.833 -2.288 1.00 93.19 92 GLY A O 1
ATOM 659 N N . ILE A 1 93 ? -3.286 -1.405 -2.433 1.00 94.12 93 ILE A N 1
ATOM 660 C CA . ILE A 1 93 ? -1.884 -1.456 -2.866 1.00 94.12 93 ILE A CA 1
ATOM 661 C C . ILE A 1 93 ? -1.780 -2.322 -4.112 1.00 94.12 93 ILE A C 1
ATOM 663 O O . ILE A 1 93 ? -2.359 -3.408 -4.153 1.00 94.12 93 ILE A O 1
ATOM 667 N N . VAL A 1 94 ? -0.953 -1.898 -5.061 1.00 96.62 94 VAL A N 1
ATOM 668 C CA . VAL A 1 94 ? -0.331 -2.785 -6.049 1.00 96.62 94 VAL A CA 1
ATOM 669 C C . VAL A 1 94 ? 1.180 -2.593 -5.983 1.00 96.62 94 VAL A C 1
ATOM 671 O O . VAL A 1 94 ? 1.653 -1.465 -6.067 1.00 96.62 94 VAL A O 1
ATOM 674 N N . GLY A 1 95 ? 1.933 -3.677 -5.800 1.00 96.25 95 GLY A N 1
ATOM 675 C CA . GLY A 1 95 ? 3.387 -3.687 -5.974 1.00 96.25 95 GLY A CA 1
ATOM 676 C C . GLY A 1 95 ? 3.770 -4.396 -7.269 1.00 96.25 95 GLY A C 1
ATOM 677 O O . GLY A 1 95 ? 3.139 -5.396 -7.626 1.00 96.25 95 GLY A O 1
ATOM 678 N N . GLY A 1 96 ? 4.794 -3.903 -7.955 1.00 96.44 96 GLY A N 1
ATOM 679 C CA . GLY A 1 96 ? 5.331 -4.526 -9.160 1.00 96.44 96 GLY A CA 1
ATOM 680 C C . GLY A 1 96 ? 6.814 -4.241 -9.354 1.00 96.44 96 GLY A C 1
ATOM 681 O O . GLY A 1 96 ? 7.384 -3.373 -8.695 1.00 96.44 96 GLY A O 1
ATOM 682 N N . GLU A 1 97 ? 7.427 -4.977 -10.271 1.00 98.06 97 GLU A N 1
ATOM 683 C CA . GLU A 1 97 ? 8.821 -4.807 -10.661 1.00 98.06 97 GLU A CA 1
ATOM 684 C C . GLU A 1 97 ? 8.925 -4.795 -12.185 1.00 98.06 97 GLU A C 1
ATOM 686 O O . GLU A 1 97 ? 8.525 -5.742 -12.862 1.00 98.06 97 GLU A O 1
ATOM 691 N N . TYR A 1 98 ? 9.460 -3.709 -12.733 1.00 98.44 98 TYR A N 1
ATOM 692 C CA . TYR A 1 98 ? 9.842 -3.643 -14.137 1.00 98.44 98 TYR A CA 1
ATOM 693 C C . TYR A 1 98 ? 11.271 -4.140 -14.306 1.00 98.44 98 TYR A C 1
ATOM 695 O O . TYR A 1 98 ? 12.142 -3.773 -13.524 1.00 98.44 98 TYR A O 1
ATOM 703 N N . THR A 1 99 ? 11.531 -4.905 -15.364 1.00 98.12 99 THR A N 1
ATOM 704 C CA . THR A 1 99 ? 12.875 -5.357 -15.739 1.00 98.12 99 THR A CA 1
ATOM 705 C C . THR A 1 99 ? 13.127 -5.175 -17.232 1.00 98.12 99 THR A C 1
ATOM 707 O O . THR A 1 99 ? 12.248 -5.383 -18.072 1.00 98.12 99 THR A O 1
ATOM 710 N N . ALA A 1 100 ? 14.353 -4.792 -17.584 1.00 97.06 100 ALA A N 1
ATOM 711 C CA . ALA A 1 100 ? 14.816 -4.719 -18.962 1.00 97.06 100 ALA A CA 1
ATOM 712 C C . ALA A 1 100 ? 16.277 -5.152 -19.086 1.00 97.06 100 ALA A C 1
ATOM 714 O O . ALA A 1 100 ? 17.089 -4.997 -18.175 1.00 97.06 100 ALA A O 1
ATOM 715 N N . THR A 1 101 ? 16.626 -5.680 -20.256 1.00 95.69 101 THR A N 1
ATOM 716 C CA . THR A 1 101 ? 18.001 -6.030 -20.613 1.00 95.69 101 THR A CA 1
ATOM 717 C C . THR A 1 101 ? 18.251 -5.663 -22.067 1.00 95.69 101 THR A C 1
ATOM 719 O O . THR A 1 101 ? 17.403 -5.888 -22.934 1.00 95.69 101 THR A O 1
ATOM 722 N N . THR A 1 102 ? 19.409 -5.074 -22.336 1.00 93.81 102 THR A N 1
ATOM 723 C CA . THR A 1 102 ? 19.866 -4.707 -23.679 1.00 93.81 102 THR A CA 1
ATOM 724 C C . THR A 1 102 ? 21.311 -5.143 -23.872 1.00 93.81 102 THR A C 1
ATOM 726 O O . THR A 1 102 ? 22.058 -5.124 -22.899 1.00 93.81 102 THR A O 1
ATOM 729 N N . PRO A 1 103 ? 21.759 -5.470 -25.093 1.00 91.00 103 PRO A N 1
ATOM 730 C CA . PRO A 1 103 ? 23.182 -5.675 -25.355 1.00 91.00 103 PRO A CA 1
ATOM 731 C C . PRO A 1 103 ? 24.014 -4.441 -24.974 1.00 91.00 103 PRO A C 1
ATOM 733 O O . PRO A 1 103 ? 23.565 -3.306 -25.151 1.00 91.00 103 PRO A O 1
ATOM 736 N N . ALA A 1 104 ? 25.233 -4.653 -24.480 1.00 84.62 104 ALA A N 1
ATOM 737 C CA . ALA A 1 104 ? 26.193 -3.582 -24.246 1.00 84.62 104 ALA A CA 1
ATOM 738 C C . ALA A 1 104 ? 26.745 -3.094 -25.595 1.00 84.62 104 ALA A C 1
ATOM 740 O O . ALA A 1 104 ? 27.647 -3.687 -26.190 1.00 84.62 104 ALA A O 1
ATOM 741 N N . SER A 1 105 ? 26.160 -2.023 -26.124 1.00 70.88 105 SER A N 1
ATOM 742 C CA . SER A 1 105 ? 26.584 -1.438 -27.395 1.00 70.88 105 SER A CA 1
ATOM 743 C C . SER A 1 105 ? 27.750 -0.462 -27.185 1.00 70.88 105 SER A C 1
ATOM 745 O O . SER A 1 105 ? 27.651 0.467 -26.389 1.00 70.88 105 SER A O 1
ATOM 747 N N . HIS A 1 106 ? 28.821 -0.637 -27.966 1.00 61.38 106 HIS A N 1
ATOM 748 C CA . HIS A 1 106 ? 29.942 0.310 -28.104 1.00 61.38 106 HIS A CA 1
ATOM 749 C C . HIS A 1 106 ? 29.789 1.204 -29.355 1.00 61.38 106 HIS A C 1
ATOM 751 O O . HIS A 1 106 ? 30.742 1.839 -29.806 1.00 61.38 106 HIS A O 1
ATOM 757 N N . GLY A 1 107 ? 28.609 1.184 -29.986 1.00 51.56 107 GLY A N 1
ATOM 758 C CA . GLY A 1 107 ? 28.371 1.812 -31.281 1.00 51.56 107 GLY A CA 1
ATOM 759 C C . GLY A 1 107 ? 28.196 3.328 -31.191 1.00 51.56 107 GLY A C 1
ATOM 760 O O . GLY A 1 107 ? 27.616 3.847 -30.245 1.00 51.56 107 GLY A O 1
ATOM 761 N N . ALA A 1 108 ? 28.626 4.046 -32.233 1.00 53.47 108 ALA A N 1
ATOM 762 C CA . ALA A 1 108 ? 28.538 5.509 -32.345 1.00 53.47 108 ALA A CA 1
ATOM 763 C C . ALA A 1 108 ? 27.100 6.077 -32.428 1.00 53.47 108 ALA A C 1
ATOM 765 O O . ALA A 1 108 ? 26.923 7.286 -32.568 1.00 53.47 108 ALA A O 1
ATOM 766 N N . ARG A 1 109 ? 26.069 5.221 -32.381 1.00 54.78 109 ARG A N 1
ATOM 767 C CA . ARG A 1 109 ? 24.656 5.611 -32.344 1.00 54.78 109 ARG A CA 1
ATOM 768 C C . ARG A 1 109 ? 24.069 5.170 -31.002 1.00 54.78 109 ARG A C 1
ATOM 770 O O . ARG A 1 109 ? 24.067 3.969 -30.740 1.00 54.78 109 ARG A O 1
ATOM 777 N N . PRO A 1 110 ? 23.579 6.097 -30.166 1.00 62.91 110 PRO A N 1
ATOM 778 C CA . PRO A 1 110 ? 23.001 5.745 -28.880 1.00 62.91 110 PRO A CA 1
ATOM 779 C C . PRO A 1 110 ? 21.600 5.170 -29.105 1.00 62.91 110 PRO A C 1
ATOM 781 O O . PRO A 1 110 ? 20.618 5.901 -29.208 1.00 62.91 110 PRO A O 1
ATOM 784 N N . GLU A 1 111 ? 21.500 3.850 -29.238 1.00 76.38 111 GLU A N 1
ATOM 785 C CA . GLU A 1 111 ? 20.228 3.175 -28.993 1.00 76.38 111 GLU A CA 1
ATOM 786 C C . GLU A 1 111 ? 19.939 3.193 -27.489 1.00 76.38 111 GLU A C 1
ATOM 788 O O . GLU A 1 111 ? 20.846 3.008 -26.678 1.00 76.38 111 GLU A O 1
ATOM 793 N N . ALA A 1 112 ? 18.673 3.408 -27.122 1.00 87.06 112 ALA A N 1
ATOM 794 C CA . ALA A 1 112 ? 18.247 3.451 -25.728 1.00 87.06 112 ALA A CA 1
ATOM 795 C C . ALA A 1 112 ? 18.566 2.121 -25.022 1.00 87.06 112 ALA A C 1
ATOM 797 O O . ALA A 1 112 ? 18.021 1.062 -25.381 1.00 87.06 112 ALA A O 1
ATOM 798 N N . ASN A 1 113 ? 19.437 2.189 -24.015 1.00 92.19 113 ASN A N 1
ATOM 799 C CA . ASN A 1 113 ? 19.853 1.038 -23.220 1.00 92.19 113 ASN A CA 1
ATOM 800 C C . ASN A 1 113 ? 18.772 0.668 -22.182 1.00 92.19 113 ASN A C 1
ATOM 802 O O . ASN A 1 113 ? 17.717 1.300 -22.100 1.00 92.19 113 ASN A O 1
ATOM 806 N N . ALA A 1 114 ? 18.992 -0.382 -21.389 1.00 94.88 114 ALA A N 1
ATOM 807 C CA . ALA A 1 114 ? 18.000 -0.832 -20.411 1.00 94.88 114 ALA A CA 1
ATOM 808 C C . ALA A 1 114 ? 17.598 0.248 -19.385 1.00 94.88 114 ALA A C 1
ATOM 810 O O . ALA A 1 114 ? 16.422 0.313 -19.023 1.00 94.88 114 ALA A O 1
ATOM 811 N N . ILE A 1 115 ? 18.527 1.117 -18.969 1.00 95.31 115 ILE A N 1
ATOM 812 C CA . ILE A 1 115 ? 18.268 2.219 -18.027 1.00 95.31 115 ILE A CA 1
ATOM 813 C C . ILE A 1 115 ? 17.381 3.283 -18.684 1.00 95.31 115 ILE A C 1
ATOM 815 O O . ILE A 1 115 ? 16.388 3.709 -18.089 1.00 95.31 115 ILE A O 1
ATOM 819 N N . ASP A 1 116 ? 17.675 3.654 -19.934 1.00 94.62 116 ASP A N 1
ATOM 820 C CA . ASP A 1 116 ? 16.844 4.588 -20.705 1.00 94.62 116 ASP A CA 1
ATOM 821 C C . ASP A 1 116 ? 15.420 4.040 -20.868 1.00 94.62 116 ASP A C 1
ATOM 823 O O . ASP A 1 116 ? 14.433 4.756 -20.698 1.00 94.62 116 ASP A O 1
ATOM 827 N N . ARG A 1 117 ? 15.295 2.734 -21.143 1.00 95.50 117 ARG A N 1
ATOM 828 C CA . ARG A 1 117 ? 13.996 2.059 -21.293 1.00 95.50 117 ARG A CA 1
ATOM 829 C C . ARG A 1 117 ? 13.199 2.041 -19.992 1.00 95.50 117 ARG A C 1
ATOM 831 O O . ARG A 1 117 ? 11.999 2.307 -20.039 1.00 95.50 117 ARG A O 1
ATOM 838 N N . ALA A 1 118 ? 13.841 1.746 -18.859 1.00 97.12 118 ALA A N 1
ATOM 839 C CA . ALA A 1 118 ? 13.206 1.775 -17.540 1.00 97.12 118 ALA A CA 1
ATOM 840 C C . ALA A 1 118 ? 12.716 3.184 -17.179 1.00 97.12 118 ALA A C 1
ATOM 842 O O . ALA A 1 118 ? 11.569 3.359 -16.771 1.00 97.12 118 ALA A O 1
ATOM 843 N N . THR A 1 119 ? 13.552 4.197 -17.412 1.00 96.56 119 THR A N 1
ATOM 844 C CA . THR A 1 119 ? 13.218 5.603 -17.144 1.00 96.56 119 THR A CA 1
ATOM 845 C C . THR A 1 119 ? 12.057 6.071 -18.021 1.00 96.56 119 THR A C 1
ATOM 847 O O . THR A 1 119 ? 11.068 6.597 -17.514 1.00 96.56 119 THR A O 1
ATOM 850 N N . ALA A 1 120 ? 12.112 5.783 -19.325 1.00 96.75 120 ALA A N 1
ATOM 851 C CA . ALA A 1 120 ? 11.045 6.128 -20.258 1.00 96.75 120 ALA A CA 1
ATOM 852 C C . ALA A 1 120 ? 9.736 5.379 -19.957 1.00 96.75 120 ALA A C 1
ATOM 854 O O . ALA A 1 120 ? 8.651 5.910 -20.186 1.00 96.75 120 ALA A O 1
ATOM 855 N N . TRP A 1 121 ? 9.804 4.127 -19.487 1.00 98.12 121 TRP A N 1
ATOM 856 C CA . TRP A 1 121 ? 8.624 3.402 -19.010 1.00 98.12 121 TRP A CA 1
ATOM 857 C C . TRP A 1 121 ? 8.001 4.092 -17.801 1.00 98.12 121 TRP A C 1
ATOM 859 O O . TRP A 1 121 ? 6.802 4.361 -17.820 1.00 98.12 121 TRP A O 1
ATOM 869 N N . TRP A 1 122 ? 8.808 4.464 -16.809 1.00 98.31 122 TRP A N 1
ATOM 870 C CA . TRP A 1 122 ? 8.312 5.147 -15.620 1.00 98.31 122 TRP A CA 1
ATOM 871 C C . TRP A 1 122 ? 7.705 6.522 -15.920 1.00 98.31 122 TRP A C 1
ATOM 873 O O . TRP A 1 122 ? 6.699 6.905 -15.328 1.00 98.31 122 TRP A O 1
ATOM 883 N N . GLU A 1 123 ? 8.273 7.268 -16.867 1.00 97.94 123 GLU A N 1
ATOM 884 C CA . GLU A 1 123 ? 7.683 8.517 -17.361 1.00 97.94 123 GLU A CA 1
ATOM 885 C C . GLU A 1 123 ? 6.300 8.308 -17.977 1.00 97.94 123 GLU A C 1
ATOM 887 O O . GLU A 1 123 ? 5.380 9.060 -17.661 1.00 97.94 123 GLU A O 1
ATOM 892 N N . ARG A 1 124 ? 6.122 7.258 -18.791 1.00 98.31 124 ARG A N 1
ATOM 893 C CA . ARG A 1 124 ? 4.804 6.912 -19.346 1.00 98.31 124 ARG A CA 1
ATOM 894 C C . ARG A 1 124 ? 3.810 6.529 -18.256 1.00 98.31 124 ARG A C 1
ATOM 896 O O . ARG A 1 124 ? 2.676 6.985 -18.304 1.00 98.31 124 ARG A O 1
ATOM 903 N N . VAL A 1 125 ? 4.243 5.744 -17.269 1.00 98.19 125 VAL A N 1
ATOM 904 C CA . VAL A 1 125 ? 3.400 5.355 -16.130 1.00 98.19 125 VAL A CA 1
ATOM 905 C C . VAL A 1 125 ? 2.950 6.578 -15.335 1.00 98.19 125 VAL A C 1
ATOM 907 O O . VAL A 1 125 ? 1.770 6.689 -15.022 1.00 98.19 125 VAL A O 1
ATOM 910 N N . ARG A 1 126 ? 3.860 7.514 -15.032 1.00 97.00 126 ARG A N 1
ATOM 911 C CA . ARG A 1 126 ? 3.502 8.763 -14.342 1.00 97.00 126 ARG A CA 1
ATOM 912 C C . ARG A 1 126 ? 2.495 9.579 -15.145 1.00 97.00 126 ARG A C 1
ATOM 914 O O . ARG A 1 126 ? 1.475 9.951 -14.585 1.00 97.00 126 ARG A O 1
ATOM 921 N N . GLY A 1 127 ? 2.732 9.759 -16.446 1.00 97.25 127 GLY A N 1
ATOM 922 C CA . GLY A 1 127 ? 1.791 10.457 -17.324 1.00 97.25 127 GLY A CA 1
ATOM 923 C C . GLY A 1 127 ? 0.406 9.807 -17.347 1.00 97.25 127 GLY A C 1
ATOM 924 O O . GLY A 1 127 ? -0.587 10.489 -17.150 1.00 97.25 127 GLY A O 1
ATOM 925 N N . ALA A 1 128 ? 0.334 8.480 -17.481 1.00 97.31 128 ALA A N 1
ATOM 926 C CA . ALA A 1 128 ? -0.940 7.761 -17.474 1.00 97.31 128 ALA A CA 1
ATOM 927 C C . ALA A 1 128 ? -1.684 7.869 -16.130 1.00 97.31 128 ALA A C 1
ATOM 929 O O . ALA A 1 128 ? -2.910 7.926 -16.102 1.00 97.31 128 ALA A O 1
ATOM 930 N N . VAL A 1 129 ? -0.956 7.899 -15.008 1.00 95.94 129 VAL A N 1
ATOM 931 C CA . VAL A 1 129 ? -1.546 8.110 -13.677 1.00 95.94 129 VAL A CA 1
ATOM 932 C C . VAL A 1 129 ? -2.026 9.549 -13.501 1.00 95.94 129 VAL A C 1
ATOM 934 O O . VAL A 1 129 ? -3.090 9.755 -12.923 1.00 95.94 129 VAL A O 1
ATOM 937 N N . ASP A 1 130 ? -1.283 10.530 -14.008 1.00 94.19 130 ASP A N 1
ATOM 938 C CA . ASP A 1 130 ? -1.704 11.932 -13.998 1.00 94.19 130 ASP A CA 1
ATOM 939 C C . ASP A 1 130 ? -2.973 12.124 -14.845 1.00 94.19 130 ASP A C 1
ATOM 941 O O . ASP A 1 130 ? -3.930 12.735 -14.373 1.00 94.19 130 ASP A O 1
ATOM 945 N N . ASP A 1 131 ? -3.034 11.510 -16.031 1.00 94.44 131 ASP A N 1
ATOM 946 C CA . ASP A 1 131 ? -4.219 11.511 -16.897 1.00 94.44 131 ASP A CA 1
ATOM 947 C C . ASP A 1 131 ? -5.424 10.840 -16.215 1.00 94.44 131 ASP A C 1
ATOM 949 O O . ASP A 1 131 ? -6.534 11.371 -16.239 1.00 94.44 131 ASP A O 1
ATOM 953 N N . ALA A 1 132 ? -5.216 9.699 -15.547 1.00 92.19 132 ALA A N 1
ATOM 954 C CA . ALA A 1 132 ? -6.268 9.012 -14.792 1.00 92.19 132 ALA A CA 1
ATOM 955 C C . ALA A 1 132 ? -6.778 9.832 -13.592 1.00 92.19 132 ALA A C 1
ATOM 957 O O . ALA A 1 132 ? -7.907 9.645 -13.142 1.00 92.19 132 ALA A O 1
ATOM 958 N N . ASN A 1 133 ? -5.954 10.745 -13.078 1.00 93.69 133 ASN A N 1
ATOM 959 C CA . ASN A 1 133 ? -6.293 11.636 -11.975 1.00 93.69 133 ASN A CA 1
ATOM 960 C C . ASN A 1 133 ? -6.777 13.020 -12.438 1.00 93.69 133 ASN A C 1
ATOM 962 O O . ASN A 1 133 ? -7.002 13.870 -11.579 1.00 93.69 133 ASN A O 1
ATOM 966 N N . ALA A 1 134 ? -6.932 13.275 -13.742 1.00 87.31 134 ALA A N 1
ATOM 967 C CA . ALA A 1 134 ? -7.160 14.622 -14.277 1.00 87.31 134 ALA A CA 1
ATOM 968 C C . ALA A 1 134 ? -8.381 15.344 -13.673 1.00 87.31 134 ALA A C 1
ATOM 970 O O . ALA A 1 134 ? -8.348 16.560 -13.487 1.00 87.31 134 ALA A O 1
ATOM 971 N N . ASP A 1 135 ? -9.429 14.594 -13.322 1.00 82.06 135 ASP A N 1
ATOM 972 C CA . ASP A 1 135 ? -10.671 15.124 -12.743 1.00 82.06 135 ASP A CA 1
ATOM 973 C C . ASP A 1 135 ? -10.668 15.170 -11.199 1.00 82.06 135 ASP A C 1
ATOM 975 O O . ASP A 1 135 ? -11.686 15.491 -10.580 1.00 82.06 135 ASP A O 1
ATOM 979 N N . ALA A 1 136 ? -9.550 14.827 -10.552 1.00 78.88 136 ALA A N 1
ATOM 980 C CA . ALA A 1 136 ? -9.441 14.716 -9.103 1.00 78.88 136 ALA A CA 1
ATOM 981 C C . ALA A 1 136 ? -8.512 15.778 -8.493 1.00 78.88 136 ALA A C 1
ATOM 983 O O . ALA A 1 136 ? -7.494 16.169 -9.061 1.00 78.88 136 ALA A O 1
ATOM 984 N N . GLU A 1 137 ? -8.830 16.199 -7.267 1.00 72.81 137 GLU A N 1
ATOM 985 C CA . GLU A 1 137 ? -7.939 17.041 -6.465 1.00 72.81 137 GLU A CA 1
ATOM 986 C C . GLU A 1 137 ? -6.603 16.322 -6.211 1.00 72.81 137 GLU A C 1
ATOM 988 O O . GLU A 1 137 ? -6.561 15.176 -5.737 1.00 72.81 137 GLU A O 1
ATOM 993 N N . SER A 1 138 ? -5.499 17.008 -6.514 1.00 65.62 138 SER A N 1
ATOM 994 C CA . SER A 1 138 ? -4.155 16.428 -6.463 1.00 65.62 138 SER A CA 1
ATOM 995 C C . SER A 1 138 ? -3.821 15.877 -5.073 1.00 65.62 138 SER A C 1
ATOM 997 O O . SER A 1 138 ? -4.026 16.530 -4.050 1.00 65.62 138 SER A O 1
ATOM 999 N N . GLY A 1 139 ? -3.311 14.643 -5.026 1.00 63.06 139 GLY A N 1
ATOM 1000 C CA . GLY A 1 139 ? -2.899 13.984 -3.782 1.00 63.06 139 GLY A CA 1
ATOM 1001 C C . GLY A 1 139 ? -4.039 13.592 -2.830 1.00 63.06 139 GLY A C 1
ATOM 1002 O O . GLY A 1 139 ? -3.764 13.042 -1.762 1.00 63.06 139 GLY A O 1
ATOM 1003 N N . GLY A 1 140 ? -5.305 13.821 -3.201 1.00 73.94 140 GLY A N 1
ATOM 1004 C CA . GLY A 1 140 ? -6.473 13.435 -2.402 1.00 73.94 140 GLY A CA 1
ATOM 1005 C C . GLY A 1 140 ? -6.609 11.918 -2.256 1.00 73.94 140 GLY A C 1
ATOM 1006 O O . GLY A 1 140 ? -6.004 11.184 -3.023 1.00 73.94 140 GLY A O 1
ATOM 1007 N N . PHE A 1 141 ? -7.416 11.431 -1.303 1.00 78.12 141 PHE A N 1
ATOM 1008 C CA . PHE A 1 141 ? -7.653 9.994 -1.032 1.00 78.12 141 PHE A CA 1
ATOM 1009 C C . PHE A 1 141 ? -8.267 9.218 -2.219 1.00 78.12 141 PHE A C 1
ATOM 1011 O O . PHE A 1 141 ? -8.172 7.988 -2.274 1.00 78.12 141 PHE A O 1
ATOM 1018 N N . ASP A 1 142 ? -8.834 9.936 -3.185 1.00 84.19 142 ASP A N 1
ATOM 1019 C CA . ASP A 1 142 ? -9.558 9.379 -4.329 1.00 84.19 142 ASP A CA 1
ATOM 1020 C C . ASP A 1 142 ? -8.716 9.295 -5.623 1.00 84.19 142 ASP A C 1
ATOM 1022 O O . ASP A 1 142 ? -9.228 8.896 -6.660 1.00 84.19 142 ASP A O 1
ATOM 1026 N N . THR A 1 143 ? -7.413 9.593 -5.560 1.00 91.31 143 THR A N 1
ATOM 1027 C CA . THR A 1 143 ? -6.460 9.472 -6.690 1.00 91.31 143 THR A CA 1
ATOM 1028 C C . THR A 1 143 ? -5.695 8.140 -6.722 1.00 91.31 143 THR A C 1
ATOM 1030 O O . THR A 1 143 ? -5.589 7.434 -5.718 1.00 91.31 143 THR A O 1
ATOM 1033 N N . VAL A 1 144 ? -5.098 7.774 -7.852 1.00 94.06 144 VAL A N 1
ATOM 1034 C CA . VAL A 1 144 ? -4.020 6.773 -7.880 1.00 94.06 144 VAL A CA 1
ATOM 1035 C C . VAL A 1 144 ? -2.707 7.469 -7.533 1.00 94.06 144 VAL A C 1
ATOM 1037 O O . VAL A 1 144 ? -2.391 8.516 -8.086 1.00 94.06 144 VAL A O 1
ATOM 1040 N N . THR A 1 145 ? -1.913 6.905 -6.623 1.00 94.50 145 THR A N 1
ATOM 1041 C CA . THR A 1 145 ? -0.560 7.421 -6.338 1.00 94.50 145 THR A CA 1
ATOM 1042 C C . THR A 1 145 ? 0.470 6.420 -6.818 1.00 94.50 145 THR A C 1
ATOM 1044 O O . THR A 1 145 ? 0.461 5.289 -6.341 1.00 94.50 145 T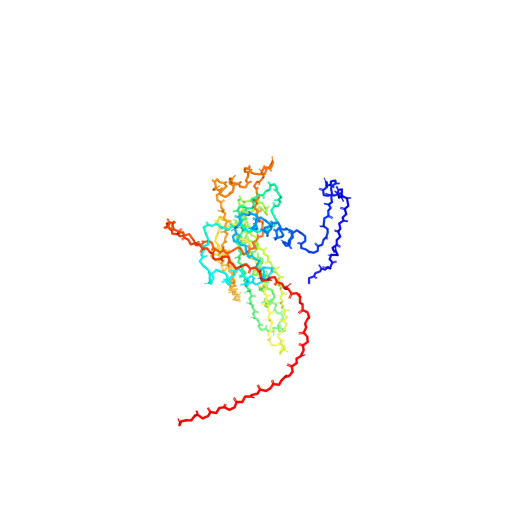HR A O 1
ATOM 1047 N N . ALA A 1 146 ? 1.366 6.832 -7.713 1.00 95.44 146 ALA A N 1
ATOM 1048 C CA . ALA A 1 146 ? 2.474 6.018 -8.200 1.00 95.44 146 ALA A CA 1
ATOM 1049 C C . ALA A 1 146 ? 3.789 6.412 -7.512 1.00 95.44 146 ALA A C 1
ATOM 1051 O O . ALA A 1 146 ? 4.085 7.591 -7.329 1.00 95.44 146 ALA A O 1
ATOM 1052 N N . THR A 1 147 ? 4.595 5.432 -7.115 1.00 96.31 147 THR A N 1
ATOM 1053 C CA . THR A 1 147 ? 5.901 5.651 -6.480 1.00 96.31 147 THR A CA 1
ATOM 1054 C C . THR A 1 147 ? 6.912 4.639 -7.006 1.00 96.31 147 THR A C 1
ATOM 1056 O O . THR A 1 147 ? 6.650 3.440 -6.979 1.00 96.31 147 THR A O 1
ATOM 1059 N N . ALA A 1 148 ? 8.072 5.115 -7.459 1.00 96.50 148 ALA A N 1
ATOM 1060 C CA . ALA A 1 148 ? 9.239 4.268 -7.683 1.00 96.50 148 ALA A CA 1
ATOM 1061 C C . ALA A 1 148 ? 9.983 4.138 -6.349 1.00 96.50 148 ALA A C 1
ATOM 1063 O O . ALA A 1 148 ? 10.446 5.135 -5.798 1.00 96.50 148 ALA A O 1
ATOM 1064 N N . GLU A 1 149 ? 10.038 2.926 -5.804 1.00 95.94 149 GLU A N 1
ATOM 1065 C CA . GLU A 1 149 ? 10.648 2.644 -4.498 1.00 95.94 149 GLU A CA 1
ATOM 1066 C C . GLU A 1 149 ? 12.154 2.398 -4.617 1.00 95.94 149 GLU A C 1
ATOM 1068 O O . GLU A 1 149 ? 12.915 2.752 -3.720 1.00 95.94 149 GLU A O 1
ATOM 1073 N N . ALA A 1 150 ? 12.580 1.803 -5.732 1.00 96.94 150 ALA A N 1
ATOM 1074 C CA . ALA A 1 150 ? 13.977 1.547 -6.049 1.00 96.94 150 ALA A CA 1
ATOM 1075 C C . ALA A 1 150 ? 14.173 1.516 -7.566 1.00 96.94 150 ALA A C 1
ATOM 1077 O O . ALA A 1 150 ? 13.283 1.094 -8.306 1.00 96.94 150 ALA A O 1
ATOM 1078 N N . ILE A 1 151 ? 15.352 1.937 -8.015 1.00 96.81 151 ILE A N 1
ATOM 1079 C CA . ILE A 1 151 ? 15.820 1.756 -9.386 1.00 96.81 151 ILE A CA 1
ATOM 1080 C C . ILE A 1 151 ? 17.259 1.252 -9.325 1.00 96.81 151 ILE A C 1
ATOM 1082 O O . ILE A 1 151 ? 18.100 1.838 -8.643 1.00 96.81 151 ILE A O 1
ATOM 1086 N N . GLU A 1 152 ? 17.534 0.170 -10.039 1.00 97.12 152 GLU A N 1
ATOM 1087 C CA . GLU A 1 152 ? 18.872 -0.386 -10.193 1.00 97.12 152 GLU A CA 1
ATOM 1088 C C . GLU A 1 152 ? 19.172 -0.532 -11.680 1.00 97.12 152 GLU A C 1
ATOM 1090 O O . GLU A 1 152 ? 18.292 -0.830 -12.487 1.00 97.12 152 GLU A O 1
ATOM 1095 N N . GLY A 1 153 ? 20.421 -0.315 -12.071 1.00 95.44 153 GLY A N 1
ATOM 1096 C CA . GLY A 1 153 ? 20.831 -0.533 -13.447 1.00 95.44 153 GLY A CA 1
ATOM 1097 C C . GLY A 1 153 ? 22.328 -0.399 -13.636 1.00 95.44 153 GLY A C 1
ATOM 1098 O O . GLY A 1 153 ? 23.009 0.292 -12.879 1.00 95.44 153 GLY A O 1
ATOM 1099 N N . GLY A 1 154 ? 22.847 -1.086 -14.647 1.00 93.50 154 GLY A N 1
ATOM 1100 C CA . GLY A 1 154 ? 24.275 -1.116 -14.924 1.00 93.50 154 GLY A CA 1
ATOM 1101 C C . GLY A 1 154 ? 24.662 -2.190 -15.928 1.00 93.50 154 GLY A C 1
ATOM 1102 O O . GLY A 1 154 ? 23.815 -2.903 -16.466 1.00 93.50 154 GLY A O 1
ATOM 1103 N N . LEU A 1 155 ? 25.964 -2.284 -16.193 1.00 94.00 155 LEU A N 1
ATOM 1104 C CA . LEU A 1 155 ? 26.523 -3.381 -16.977 1.00 94.00 155 LEU A CA 1
ATOM 1105 C C . LEU A 1 155 ? 26.391 -4.698 -16.206 1.00 94.00 155 LEU A C 1
ATOM 1107 O O . LEU A 1 155 ? 26.609 -4.747 -14.994 1.00 94.00 155 LEU A O 1
ATOM 1111 N N . SER A 1 156 ? 26.078 -5.771 -16.924 1.00 92.19 156 SER A N 1
ATOM 1112 C CA . SER A 1 156 ? 26.190 -7.128 -16.407 1.00 92.19 156 SER A CA 1
ATOM 1113 C C . SER A 1 156 ? 27.639 -7.433 -16.019 1.00 92.19 156 SER A C 1
ATOM 1115 O O . SER A 1 156 ? 28.579 -6.801 -16.502 1.00 92.19 156 SER A O 1
ATOM 1117 N N . ALA A 1 157 ? 27.835 -8.425 -15.148 1.00 89.31 157 ALA A N 1
ATOM 1118 C CA . ALA A 1 157 ? 29.162 -8.778 -14.638 1.00 89.31 157 ALA A CA 1
ATOM 1119 C C . ALA A 1 157 ? 30.170 -9.158 -15.743 1.00 89.31 157 ALA A C 1
ATOM 1121 O O . ALA A 1 157 ? 31.367 -8.941 -15.585 1.00 89.31 157 ALA A O 1
ATOM 1122 N N . ASP A 1 158 ? 29.689 -9.706 -16.861 1.00 90.12 158 ASP A N 1
ATOM 1123 C CA . ASP A 1 158 ? 30.481 -10.050 -18.049 1.00 90.12 158 ASP A CA 1
ATOM 1124 C C . ASP A 1 158 ? 30.643 -8.882 -19.043 1.00 90.12 158 ASP A C 1
ATOM 1126 O O . ASP A 1 158 ? 31.320 -9.024 -20.060 1.00 90.12 158 ASP A O 1
ATOM 1130 N N . GLY A 1 159 ? 30.020 -7.731 -18.772 1.00 88.94 159 GLY A N 1
ATOM 1131 C CA . GLY A 1 159 ? 30.026 -6.551 -19.633 1.00 88.94 159 GLY A CA 1
ATOM 1132 C C . GLY A 1 159 ? 29.274 -6.724 -20.955 1.00 88.94 159 GLY A C 1
ATOM 1133 O O . GLY A 1 159 ? 29.356 -5.842 -21.807 1.00 88.94 159 GLY A O 1
ATOM 1134 N N . ALA A 1 160 ? 28.556 -7.834 -21.153 1.00 90.56 160 ALA A N 1
ATOM 1135 C CA . ALA A 1 160 ? 27.886 -8.144 -22.415 1.00 90.56 160 ALA A CA 1
ATOM 1136 C C . ALA A 1 160 ? 26.515 -7.462 -22.558 1.00 90.56 160 ALA A C 1
ATOM 1138 O O . ALA A 1 160 ? 26.016 -7.293 -23.675 1.00 90.56 160 ALA A O 1
ATO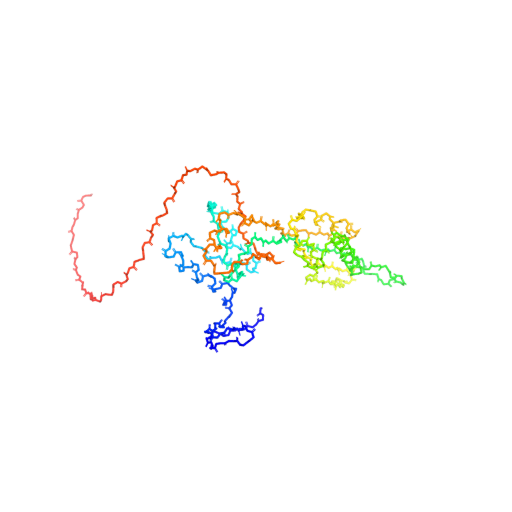M 1139 N N . ALA A 1 161 ? 25.902 -7.054 -21.447 1.00 93.06 161 ALA A N 1
ATOM 1140 C CA . ALA A 1 161 ? 24.579 -6.454 -21.408 1.00 93.06 161 ALA A CA 1
ATOM 1141 C C . ALA A 1 161 ? 24.519 -5.258 -20.454 1.00 93.06 161 ALA A C 1
ATOM 1143 O O . ALA A 1 161 ? 25.330 -5.116 -19.546 1.00 93.06 161 ALA A O 1
ATOM 1144 N N . VAL A 1 162 ? 23.515 -4.412 -20.647 1.00 94.88 162 VAL A N 1
ATOM 1145 C CA . VAL A 1 162 ? 23.040 -3.445 -19.658 1.00 94.88 162 VAL A CA 1
ATOM 1146 C C . VAL A 1 162 ? 21.708 -3.964 -19.139 1.00 94.88 162 VAL A C 1
ATOM 1148 O O . VAL A 1 162 ? 20.829 -4.312 -19.933 1.00 94.88 162 VAL A O 1
ATOM 1151 N N . THR A 1 163 ? 21.550 -4.018 -17.824 1.00 96.44 163 THR A N 1
ATOM 1152 C CA . THR A 1 163 ? 20.302 -4.387 -17.153 1.00 96.44 163 THR A CA 1
ATOM 1153 C C . THR A 1 163 ? 19.742 -3.188 -16.403 1.00 96.44 163 THR A C 1
ATOM 1155 O O . THR A 1 163 ? 20.478 -2.279 -16.015 1.00 96.44 163 THR A O 1
ATOM 1158 N N . ALA A 1 164 ? 18.424 -3.172 -16.225 1.00 97.69 164 ALA A N 1
ATOM 1159 C CA . ALA A 1 164 ? 17.755 -2.244 -15.329 1.00 97.69 164 ALA A CA 1
ATOM 1160 C C . ALA A 1 164 ? 16.532 -2.907 -14.696 1.00 97.69 164 ALA A C 1
ATOM 1162 O O . ALA A 1 164 ? 15.798 -3.626 -15.382 1.00 97.69 164 ALA A O 1
ATOM 1163 N N . SER A 1 165 ? 16.304 -2.630 -13.417 1.00 97.94 165 SER A N 1
ATOM 1164 C CA . SER A 1 165 ? 15.091 -2.984 -12.691 1.00 97.94 165 SER A CA 1
ATOM 1165 C C . SER A 1 165 ? 14.523 -1.768 -11.962 1.00 97.94 165 SER A C 1
ATOM 1167 O O . SER A 1 165 ? 15.244 -0.837 -11.593 1.00 97.94 165 SER A O 1
ATOM 1169 N N . MET A 1 166 ? 13.204 -1.745 -11.790 1.00 98.31 166 MET A N 1
ATOM 1170 C CA . MET A 1 166 ? 12.522 -0.705 -11.027 1.00 98.31 166 MET A CA 1
ATOM 1171 C C . MET A 1 166 ? 11.394 -1.307 -10.199 1.00 98.31 166 MET A C 1
ATOM 1173 O O . MET A 1 166 ? 10.420 -1.823 -10.750 1.00 98.31 166 MET A O 1
ATOM 1177 N N . THR A 1 167 ? 11.508 -1.183 -8.879 1.00 98.12 167 THR A N 1
ATOM 1178 C CA . THR A 1 167 ? 10.452 -1.554 -7.935 1.00 98.12 167 THR A CA 1
ATOM 1179 C C . THR A 1 167 ? 9.460 -0.410 -7.843 1.00 98.12 167 THR A C 1
ATOM 1181 O O . THR A 1 167 ? 9.829 0.718 -7.507 1.00 98.12 167 THR A O 1
ATOM 1184 N N . VAL A 1 168 ? 8.193 -0.694 -8.124 1.00 97.31 168 VAL A N 1
ATOM 1185 C CA . VAL A 1 168 ? 7.118 0.298 -8.144 1.00 97.31 168 VAL A CA 1
ATOM 1186 C C . VAL A 1 168 ? 5.993 -0.079 -7.192 1.00 97.31 168 VAL A C 1
ATOM 1188 O O . VAL A 1 168 ? 5.642 -1.250 -7.020 1.00 97.31 168 VAL A O 1
ATOM 1191 N N . ARG A 1 169 ? 5.384 0.942 -6.594 1.00 96.81 169 ARG A N 1
ATOM 1192 C CA . ARG A 1 169 ? 4.210 0.818 -5.738 1.00 96.81 169 ARG A CA 1
ATOM 1193 C C . ARG A 1 169 ? 3.135 1.800 -6.159 1.00 96.81 169 ARG A C 1
ATOM 1195 O O . ARG A 1 169 ? 3.403 2.975 -6.392 1.00 96.81 169 ARG A O 1
ATOM 1202 N N . PHE A 1 170 ? 1.901 1.315 -6.156 1.00 95.88 170 PHE A N 1
ATOM 1203 C CA . PHE A 1 170 ? 0.710 2.103 -6.416 1.00 95.88 170 PHE A CA 1
ATOM 1204 C C . PHE A 1 170 ? -0.235 2.061 -5.218 1.00 95.88 170 PHE A C 1
ATOM 1206 O O . PHE A 1 170 ? -0.508 0.987 -4.672 1.00 95.88 170 PHE A O 1
ATOM 1213 N N . ARG A 1 171 ? -0.755 3.223 -4.814 1.00 94.81 171 ARG A N 1
ATOM 1214 C CA . ARG A 1 171 ? -1.925 3.330 -3.932 1.00 94.81 171 ARG A CA 1
ATOM 1215 C C . ARG A 1 171 ? -3.174 3.420 -4.793 1.00 94.81 171 ARG A C 1
ATOM 1217 O O . ARG A 1 171 ? -3.229 4.251 -5.693 1.00 94.81 171 ARG A O 1
ATOM 1224 N N . VAL A 1 172 ? -4.158 2.578 -4.496 1.00 94.56 172 VAL A N 1
ATOM 1225 C CA . VAL A 1 172 ? -5.388 2.445 -5.288 1.00 94.56 172 VAL A CA 1
ATOM 1226 C C . VAL A 1 172 ? -6.551 3.101 -4.538 1.00 94.56 172 VAL A C 1
ATOM 1228 O O . VAL A 1 172 ? -6.822 2.707 -3.402 1.00 94.56 172 VAL A O 1
ATOM 1231 N N . PRO A 1 173 ? -7.248 4.095 -5.101 1.00 93.06 173 PRO A N 1
ATOM 1232 C CA . PRO A 1 173 ? -8.408 4.689 -4.449 1.00 93.06 173 PRO A CA 1
ATOM 1233 C C . PRO A 1 173 ? -9.604 3.720 -4.457 1.00 93.06 173 PRO A C 1
ATOM 1235 O O . PRO A 1 173 ? -9.612 2.760 -5.224 1.00 93.06 173 PRO A O 1
ATOM 1238 N N . PRO A 1 174 ? -10.642 3.943 -3.631 1.00 90.56 174 PRO A N 1
ATOM 1239 C CA . PRO A 1 174 ? -11.829 3.081 -3.617 1.00 90.56 174 PRO A CA 1
ATOM 1240 C C . PRO A 1 174 ? -12.664 3.103 -4.901 1.00 90.56 174 PRO A C 1
ATOM 1242 O O . PRO A 1 174 ? -13.486 2.212 -5.093 1.00 90.56 174 PRO A O 1
ATOM 1245 N N . SER A 1 175 ? -12.492 4.125 -5.741 1.00 90.06 175 SER A N 1
ATOM 1246 C CA . SER A 1 175 ? -13.089 4.219 -7.077 1.00 90.06 175 SER A CA 1
ATOM 1247 C C . SER A 1 175 ? -12.445 3.265 -8.088 1.00 90.06 175 SER A C 1
ATOM 1249 O O . SER A 1 175 ? -13.043 3.002 -9.125 1.00 90.06 175 SER A O 1
ATOM 1251 N N . GLU A 1 176 ? -11.264 2.726 -7.776 1.00 93.25 176 GLU A N 1
ATOM 1252 C CA . GLU A 1 176 ? -10.455 1.902 -8.669 1.00 93.25 176 GLU A CA 1
ATOM 1253 C C . GLU A 1 176 ? -10.186 0.512 -8.092 1.00 93.25 176 GLU A C 1
ATOM 1255 O O . GLU A 1 176 ? -10.398 0.222 -6.910 1.00 93.25 176 GLU A O 1
ATOM 1260 N N . THR A 1 177 ? -9.670 -0.375 -8.941 1.00 95.19 177 THR A N 1
ATOM 1261 C CA . THR A 1 177 ? -9.302 -1.735 -8.548 1.00 95.19 177 THR A CA 1
ATOM 1262 C C . THR A 1 177 ? -7.810 -1.988 -8.759 1.00 95.19 177 THR A C 1
ATOM 1264 O O . THR A 1 177 ? -7.183 -1.387 -9.628 1.00 95.19 177 THR A O 1
ATOM 1267 N N . PRO A 1 178 ? -7.206 -2.940 -8.025 1.00 96.00 178 PRO A N 1
ATOM 1268 C CA . PRO A 1 178 ? -5.851 -3.385 -8.334 1.00 96.00 178 PRO A CA 1
ATOM 1269 C C . PRO A 1 178 ? -5.671 -3.839 -9.788 1.00 96.00 178 PRO A C 1
ATOM 1271 O O . PRO A 1 178 ? -4.593 -3.684 -10.348 1.00 96.00 178 PRO A O 1
ATOM 1274 N N . ILE A 1 179 ? -6.717 -4.404 -10.399 1.00 96.69 179 ILE A N 1
ATOM 1275 C CA . ILE A 1 179 ? -6.675 -4.907 -11.775 1.00 96.69 179 ILE A CA 1
ATOM 1276 C C . ILE A 1 179 ? -6.641 -3.750 -12.779 1.00 96.69 179 ILE A C 1
ATOM 1278 O O . ILE A 1 179 ? -5.832 -3.797 -13.700 1.00 96.69 179 ILE A O 1
ATOM 1282 N N . SER A 1 180 ? -7.454 -2.705 -12.590 1.00 96.38 180 SER A N 1
ATOM 1283 C CA . SER A 1 180 ? -7.450 -1.534 -13.481 1.00 96.38 180 SER A CA 1
ATOM 1284 C C . SER A 1 180 ? -6.105 -0.810 -13.451 1.00 96.38 180 SER A C 1
ATOM 1286 O O . SER A 1 180 ? -5.555 -0.505 -14.506 1.00 96.38 180 SER A O 1
ATOM 1288 N N . VAL A 1 181 ? -5.509 -0.641 -12.266 1.00 96.94 181 VAL A N 1
ATOM 1289 C CA . VAL A 1 181 ? -4.174 -0.033 -12.132 1.00 96.94 181 VAL A CA 1
ATOM 1290 C C . VAL A 1 181 ? -3.088 -0.884 -12.797 1.00 96.94 181 VAL A C 1
ATOM 1292 O O . VAL A 1 181 ? -2.221 -0.337 -13.470 1.00 96.94 181 VAL A O 1
ATOM 1295 N N . ARG A 1 182 ? -3.135 -2.217 -12.659 1.00 97.62 182 ARG A N 1
ATOM 1296 C CA . ARG A 1 182 ? -2.202 -3.106 -13.375 1.00 97.62 182 ARG A CA 1
ATOM 1297 C C . ARG A 1 182 ? -2.337 -2.960 -14.886 1.00 97.62 182 ARG A C 1
ATOM 1299 O O . ARG A 1 182 ? -1.325 -2.769 -15.545 1.00 97.62 182 ARG A O 1
ATOM 1306 N N . SER A 1 183 ? -3.567 -2.973 -15.403 1.00 97.56 183 SER A N 1
ATOM 1307 C CA . SER A 1 183 ? -3.833 -2.790 -16.835 1.00 97.56 183 SER A CA 1
ATOM 1308 C C . SER A 1 183 ? -3.245 -1.476 -17.349 1.00 97.56 183 SER A C 1
ATOM 1310 O O . SER A 1 183 ? -2.523 -1.480 -18.336 1.00 97.56 183 SER A O 1
ATOM 1312 N N . LEU A 1 184 ? -3.471 -0.371 -16.631 1.00 97.19 184 LEU A N 1
ATOM 1313 C CA . LEU A 1 184 ? -2.941 0.947 -16.988 1.00 97.19 184 LEU A CA 1
ATOM 1314 C C . LEU A 1 184 ? -1.403 0.964 -17.068 1.00 97.19 184 LEU A C 1
ATOM 1316 O O . LEU A 1 184 ? -0.819 1.582 -17.959 1.00 97.19 184 LEU A O 1
ATOM 1320 N N . VAL A 1 185 ? -0.730 0.273 -16.147 1.00 97.44 185 VAL A N 1
ATOM 1321 C CA . VAL A 1 185 ? 0.738 0.179 -16.131 1.00 97.44 185 VAL A CA 1
ATOM 1322 C C . VAL A 1 185 ? 1.262 -0.771 -17.211 1.00 97.44 185 VAL A C 1
ATOM 1324 O O . VAL A 1 185 ? 2.286 -0.479 -17.836 1.00 97.44 185 VAL A O 1
ATOM 1327 N N . ASP A 1 186 ? 0.567 -1.881 -17.451 1.00 97.25 186 ASP A N 1
ATOM 1328 C CA . ASP A 1 186 ? 0.902 -2.841 -18.502 1.00 97.25 186 ASP A CA 1
ATOM 1329 C C . ASP A 1 186 ? 0.783 -2.189 -19.892 1.00 97.25 186 ASP A C 1
ATOM 1331 O O . ASP A 1 186 ? 1.681 -2.353 -20.719 1.00 97.25 186 ASP A O 1
ATOM 1335 N N . ASP A 1 187 ? -0.218 -1.328 -20.113 1.00 97.50 187 ASP A N 1
ATOM 1336 C CA . ASP A 1 187 ? -0.389 -0.552 -21.353 1.00 97.50 187 ASP A CA 1
ATOM 1337 C C . ASP A 1 187 ? 0.771 0.435 -21.611 1.00 97.50 187 ASP A C 1
ATOM 1339 O O . ASP A 1 187 ? 1.074 0.800 -22.753 1.00 97.50 187 ASP A O 1
ATOM 1343 N N . CYS A 1 188 ? 1.495 0.841 -20.561 1.00 97.12 188 CYS A N 1
ATOM 1344 C CA . CYS A 1 188 ? 2.696 1.674 -20.674 1.00 97.12 188 CYS A CA 1
ATOM 1345 C C . CYS A 1 188 ? 3.960 0.871 -21.055 1.00 97.12 188 CYS A C 1
ATOM 1347 O O . CYS A 1 188 ? 4.998 1.459 -21.418 1.00 97.12 188 CYS A O 1
ATOM 1349 N N . CYS A 1 189 ? 3.915 -0.461 -20.962 1.00 95.38 189 CYS A N 1
ATOM 1350 C CA . CYS A 1 189 ? 5.048 -1.352 -21.185 1.00 95.38 189 CYS A CA 1
ATOM 1351 C C . CYS A 1 189 ? 5.222 -1.684 -22.675 1.00 95.38 189 CYS A C 1
ATOM 1353 O O . CYS A 1 189 ? 4.537 -2.526 -23.244 1.00 95.38 189 CYS A O 1
ATOM 1355 N N . ARG A 1 190 ? 6.185 -1.021 -23.326 1.00 92.94 190 ARG A N 1
ATOM 1356 C CA . ARG A 1 190 ? 6.531 -1.268 -24.742 1.00 92.94 190 ARG A CA 1
ATOM 1357 C C . ARG A 1 190 ? 7.666 -2.276 -24.916 1.00 92.94 190 ARG A C 1
ATOM 1359 O O . ARG A 1 190 ? 7.765 -2.941 -25.939 1.00 92.94 190 ARG A O 1
ATOM 1366 N N . THR A 1 191 ? 8.565 -2.321 -23.941 1.00 91.50 191 THR A N 1
ATOM 1367 C CA . THR A 1 191 ? 9.775 -3.147 -23.916 1.00 91.50 191 THR A CA 1
ATOM 1368 C C . THR A 1 191 ? 10.045 -3.552 -22.479 1.00 91.50 191 THR A C 1
ATOM 1370 O O . THR A 1 191 ? 9.719 -2.775 -21.588 1.00 91.50 191 THR A O 1
ATOM 1373 N N . GLY A 1 192 ? 10.719 -4.680 -22.263 1.00 93.50 192 GLY A N 1
ATOM 1374 C CA . GLY A 1 192 ? 10.951 -5.203 -20.917 1.00 93.50 192 GLY A CA 1
ATOM 1375 C C . GLY A 1 192 ? 9.786 -6.066 -20.444 1.00 93.50 192 GLY A C 1
ATOM 1376 O O . GLY A 1 192 ? 9.005 -6.571 -21.251 1.00 93.50 192 GLY A O 1
ATOM 1377 N N . THR A 1 193 ? 9.694 -6.293 -19.141 1.00 97.06 193 THR A N 1
ATOM 1378 C CA . THR A 1 193 ? 8.617 -7.077 -18.527 1.00 97.06 193 THR A CA 1
ATOM 1379 C C . THR A 1 193 ? 8.265 -6.476 -17.177 1.00 97.06 193 THR A C 1
ATOM 1381 O O . THR A 1 193 ? 9.161 -6.101 -16.424 1.00 97.06 193 THR A O 1
ATOM 1384 N N . VAL A 1 194 ? 6.969 -6.403 -16.874 1.00 97.62 194 VAL A N 1
ATOM 1385 C CA . VAL A 1 194 ? 6.468 -6.053 -15.543 1.00 97.62 194 VAL A CA 1
ATOM 1386 C C . VAL A 1 194 ? 6.020 -7.338 -14.860 1.00 97.62 194 VAL A C 1
ATOM 1388 O O . VAL A 1 194 ? 5.234 -8.106 -15.415 1.00 97.62 194 VAL A O 1
ATOM 1391 N N . SER A 1 195 ? 6.541 -7.597 -13.667 1.00 97.25 195 SER A N 1
ATOM 1392 C CA . SER A 1 195 ? 6.075 -8.667 -12.795 1.00 97.25 195 SER A CA 1
ATOM 1393 C C . SER A 1 195 ? 5.261 -8.064 -11.652 1.00 97.25 195 SER A C 1
ATOM 1395 O O . SER A 1 195 ? 5.590 -7.009 -11.107 1.00 97.25 195 SER A O 1
ATOM 1397 N N . TRP A 1 196 ? 4.152 -8.713 -11.303 1.00 96.62 196 TRP A N 1
ATOM 1398 C CA . TRP A 1 196 ? 3.233 -8.210 -10.289 1.00 96.62 196 TRP A CA 1
ATOM 1399 C C . TRP A 1 196 ? 3.391 -8.980 -8.983 1.00 96.62 196 TRP A C 1
ATOM 1401 O O . TRP A 1 196 ? 3.281 -10.205 -8.950 1.00 96.62 196 TRP A O 1
ATOM 1411 N N . GLY A 1 197 ? 3.608 -8.240 -7.899 1.00 90.38 197 GLY A N 1
ATOM 1412 C CA . GLY A 1 197 ? 3.628 -8.770 -6.545 1.00 90.38 197 GLY A CA 1
ATOM 1413 C C . GLY A 1 197 ? 2.242 -8.756 -5.901 1.00 90.38 197 GLY A C 1
ATOM 1414 O O . GLY A 1 197 ? 1.193 -8.771 -6.557 1.00 90.38 197 GLY A O 1
ATOM 1415 N N . GLN A 1 198 ? 2.236 -8.699 -4.570 1.00 80.75 198 GLN A N 1
ATOM 1416 C CA . GLN A 1 198 ? 1.002 -8.666 -3.798 1.00 80.75 198 GLN A CA 1
ATOM 1417 C C . GLN A 1 198 ? 0.148 -7.433 -4.134 1.00 80.75 198 GLN A C 1
ATOM 1419 O O . GLN A 1 198 ? 0.641 -6.309 -4.249 1.00 80.75 198 GLN A O 1
ATOM 1424 N N . SER A 1 199 ? -1.163 -7.655 -4.225 1.00 90.38 199 SER A N 1
ATOM 1425 C CA . SER A 1 199 ? -2.171 -6.600 -4.298 1.00 90.38 199 SER A CA 1
ATOM 1426 C C . SER A 1 199 ? -3.159 -6.695 -3.148 1.00 90.38 199 SER A C 1
ATOM 1428 O O . SER A 1 199 ? -3.547 -7.793 -2.751 1.00 90.38 199 SER A O 1
ATOM 1430 N N . ILE A 1 200 ? -3.611 -5.543 -2.669 1.00 90.19 200 ILE A N 1
ATOM 1431 C CA . ILE A 1 200 ? -4.658 -5.415 -1.654 1.00 90.19 200 ILE A CA 1
ATOM 1432 C C . ILE A 1 200 ? -5.719 -4.468 -2.228 1.00 90.19 200 ILE A C 1
ATOM 1434 O O . ILE A 1 200 ? -5.353 -3.365 -2.637 1.00 90.19 200 ILE A O 1
ATOM 1438 N N . PRO A 1 201 ? -7.002 -4.862 -2.314 1.00 91.12 201 PRO A N 1
ATOM 1439 C CA . PRO A 1 201 ? -8.058 -3.960 -2.766 1.00 91.12 201 PRO A CA 1
ATOM 1440 C C . PRO A 1 201 ? -8.283 -2.833 -1.754 1.00 91.12 201 PRO A C 1
ATOM 1442 O O . PRO A 1 201 ? -8.002 -2.994 -0.569 1.00 91.12 201 PRO A O 1
ATOM 1445 N N . ALA A 1 202 ? -8.804 -1.696 -2.207 1.00 92.25 202 ALA A N 1
ATOM 1446 C CA . ALA A 1 202 ? -9.256 -0.650 -1.298 1.00 92.25 202 ALA A CA 1
ATOM 1447 C C . ALA A 1 202 ? -10.464 -1.126 -0.475 1.00 92.25 202 ALA A C 1
ATOM 1449 O O . ALA A 1 202 ? -11.249 -1.969 -0.919 1.00 92.25 202 ALA A O 1
ATOM 1450 N N . HIS A 1 203 ? -10.639 -0.555 0.714 1.00 89.50 203 HIS A N 1
ATOM 1451 C CA . HIS A 1 203 ? -11.797 -0.826 1.559 1.00 89.50 203 HIS A CA 1
ATOM 1452 C C . HIS A 1 203 ? -12.335 0.468 2.158 1.00 89.50 203 HIS A C 1
ATOM 1454 O O . HIS A 1 203 ? -11.568 1.271 2.685 1.00 89.50 203 HIS A O 1
ATOM 1460 N N . VAL A 1 204 ? -13.658 0.646 2.125 1.00 87.69 204 VAL A N 1
ATOM 1461 C CA . VAL A 1 204 ? -14.359 1.730 2.823 1.00 87.69 204 VAL A CA 1
ATOM 1462 C C . VAL A 1 204 ? -15.631 1.176 3.458 1.00 87.69 204 VAL A C 1
ATOM 1464 O O . VAL A 1 204 ? -16.550 0.734 2.770 1.00 87.69 204 VAL A O 1
ATOM 1467 N N . ALA A 1 205 ? -15.693 1.220 4.782 1.00 85.50 205 ALA A N 1
ATOM 1468 C CA . ALA A 1 205 ? -16.870 0.892 5.563 1.00 85.50 205 ALA A CA 1
ATOM 1469 C C . ALA A 1 205 ? -17.889 2.041 5.538 1.00 85.50 205 ALA A C 1
ATOM 1471 O O . ALA A 1 205 ? -17.544 3.224 5.461 1.00 85.50 205 ALA A O 1
ATOM 1472 N N . SER A 1 206 ? -19.174 1.698 5.661 1.00 83.69 206 SER A N 1
ATOM 1473 C CA . SER A 1 206 ? -20.240 2.697 5.752 1.00 83.69 206 SER A CA 1
ATOM 1474 C C . SER A 1 206 ? -20.097 3.533 7.030 1.00 83.69 206 SER A C 1
ATOM 1476 O O . SER A 1 206 ? -20.120 2.967 8.129 1.00 83.69 206 SER A O 1
ATOM 1478 N N . PRO A 1 207 ? -20.081 4.877 6.942 1.00 78.81 207 PRO A N 1
ATOM 1479 C CA . PRO A 1 207 ? -20.090 5.737 8.120 1.00 78.81 207 PRO A CA 1
ATOM 1480 C C . PRO A 1 207 ? -21.327 5.536 8.996 1.00 78.81 207 PRO A C 1
ATOM 1482 O O . PRO A 1 207 ? -21.276 5.826 10.186 1.00 78.81 207 PRO A O 1
ATOM 1485 N N . ARG A 1 208 ? -22.436 5.042 8.431 1.00 80.19 208 ARG A N 1
ATOM 1486 C CA . ARG A 1 208 ? -23.700 4.783 9.141 1.00 80.19 208 ARG A CA 1
ATOM 1487 C C . ARG A 1 208 ? -23.785 3.363 9.712 1.00 80.19 208 ARG A C 1
ATOM 1489 O O . ARG A 1 208 ? -24.839 2.975 10.202 1.00 80.19 208 ARG A O 1
ATOM 1496 N N . GLY A 1 209 ? -22.703 2.588 9.629 1.00 79.25 209 GLY A N 1
ATOM 1497 C CA . GLY A 1 209 ? -22.637 1.253 10.211 1.00 79.25 209 GLY A CA 1
ATOM 1498 C C . GLY A 1 209 ? -22.790 1.272 11.733 1.00 79.25 209 GLY A C 1
ATOM 1499 O O . GLY A 1 209 ? -22.496 2.270 12.396 1.00 79.25 209 GLY A O 1
ATOM 1500 N N . THR A 1 210 ? -23.214 0.136 12.283 1.00 81.38 210 THR A N 1
ATOM 1501 C CA . THR A 1 210 ? -23.399 -0.072 13.727 1.00 81.38 210 THR A CA 1
ATOM 1502 C C . THR A 1 210 ? -22.121 0.208 14.515 1.00 81.38 210 THR A C 1
ATOM 1504 O O . THR A 1 210 ? -22.170 0.914 15.518 1.00 81.38 210 THR A O 1
ATOM 1507 N N . LEU A 1 211 ? -20.972 -0.274 14.032 1.00 79.19 211 LEU A N 1
ATOM 1508 C CA . LEU A 1 211 ? -19.682 -0.094 14.696 1.00 79.19 211 LEU A CA 1
ATOM 1509 C C . LEU A 1 211 ? -19.225 1.383 14.710 1.00 79.19 211 LEU A C 1
ATOM 1511 O O . LEU A 1 211 ? -19.017 1.910 15.804 1.00 79.19 211 LEU A O 1
ATOM 1515 N N . PRO A 1 212 ? -19.149 2.111 13.574 1.00 78.56 212 PRO A N 1
ATOM 1516 C CA . PRO A 1 212 ? -18.852 3.544 13.601 1.00 78.56 212 PRO A CA 1
ATOM 1517 C C . PRO A 1 212 ? -19.825 4.363 14.456 1.00 78.56 212 PRO A C 1
ATOM 1519 O O . PRO A 1 212 ? -19.406 5.297 15.135 1.00 78.56 212 PRO A O 1
ATOM 1522 N N . ALA A 1 213 ? -21.119 4.028 14.445 1.00 78.44 213 ALA A N 1
ATOM 1523 C CA . ALA A 1 213 ? -22.107 4.706 15.280 1.00 78.44 213 ALA A CA 1
ATOM 1524 C C . ALA A 1 213 ? -21.859 4.470 16.780 1.00 78.44 213 ALA A C 1
ATOM 1526 O O . ALA A 1 213 ? -21.912 5.422 17.558 1.00 78.44 213 ALA A O 1
ATOM 1527 N N . ALA A 1 214 ? -21.538 3.235 17.175 1.00 79.38 214 ALA A N 1
ATOM 1528 C CA . ALA A 1 214 ? -21.232 2.884 18.560 1.00 79.38 214 ALA A CA 1
ATOM 1529 C C . ALA A 1 214 ? -19.974 3.596 19.081 1.00 79.38 214 ALA A C 1
ATOM 1531 O O . ALA A 1 214 ? -19.969 4.060 20.221 1.00 79.38 214 ALA A O 1
ATOM 1532 N N . VAL A 1 215 ? -18.934 3.721 18.248 1.00 76.25 215 VAL A N 1
ATOM 1533 C CA . VAL A 1 215 ? -17.705 4.436 18.625 1.00 76.25 215 VAL A CA 1
ATOM 1534 C C . VAL A 1 215 ? -17.967 5.939 18.746 1.00 76.25 215 VAL A C 1
ATOM 1536 O O . VAL A 1 215 ? -17.652 6.529 19.775 1.00 76.25 215 VAL A O 1
ATOM 1539 N N . ARG A 1 216 ? -18.644 6.558 17.766 1.00 72.62 216 ARG A N 1
ATOM 1540 C CA . ARG A 1 216 ? -18.970 7.997 17.824 1.00 72.62 216 ARG A CA 1
ATOM 1541 C C . ARG A 1 216 ? -19.871 8.371 18.996 1.00 72.62 216 ARG A C 1
ATOM 1543 O O . ARG A 1 216 ? -19.702 9.447 19.551 1.00 72.62 216 ARG A O 1
ATOM 1550 N N . GLY A 1 217 ? -20.796 7.496 19.394 1.00 63.91 217 GLY A N 1
ATOM 1551 C CA . GLY A 1 217 ? -21.654 7.718 20.563 1.00 63.91 217 GLY A CA 1
ATOM 1552 C C . GLY A 1 217 ? -20.899 7.786 21.898 1.00 63.91 217 GLY A C 1
ATOM 1553 O O . GLY A 1 217 ? -21.498 8.145 22.907 1.00 63.91 217 GLY A O 1
ATOM 1554 N N . ARG A 1 218 ? -19.605 7.435 21.916 1.00 65.00 218 ARG A N 1
ATOM 1555 C CA . ARG A 1 218 ? -18.732 7.463 23.098 1.00 65.00 218 ARG A CA 1
ATOM 1556 C C . ARG A 1 218 ? -17.621 8.521 23.026 1.00 65.00 218 ARG A C 1
ATOM 1558 O O . ARG A 1 218 ? -16.978 8.759 24.043 1.00 65.00 218 ARG A O 1
ATOM 1565 N N . SER A 1 219 ? -17.410 9.161 21.873 1.00 57.22 219 SER A N 1
ATOM 1566 C CA . SER A 1 219 ? -16.408 10.222 21.686 1.00 57.22 219 SER A CA 1
ATOM 1567 C C . SER A 1 219 ? -17.037 11.604 21.892 1.00 57.22 219 SER A C 1
ATOM 1569 O O . SER A 1 219 ? -18.110 11.882 21.363 1.00 57.22 219 SER A O 1
ATOM 1571 N N . ALA A 1 220 ? -16.361 12.487 22.634 1.00 47.78 220 ALA A N 1
ATOM 1572 C CA . ALA A 1 220 ? -16.867 13.828 22.956 1.00 47.78 220 ALA A CA 1
ATOM 1573 C C . ALA A 1 220 ? -17.014 14.749 21.723 1.00 47.78 220 ALA A C 1
ATOM 1575 O O . ALA A 1 220 ? -17.859 15.643 21.737 1.00 47.78 220 ALA A O 1
ATOM 1576 N N . THR A 1 221 ? -16.251 14.492 20.648 1.00 48.22 221 THR A N 1
ATOM 1577 C CA . THR A 1 221 ? -16.300 15.250 19.385 1.00 48.22 221 THR A CA 1
ATOM 1578 C C . THR A 1 221 ? -15.928 14.335 18.206 1.00 48.22 221 THR A C 1
ATOM 1580 O O . THR A 1 221 ? -14.752 14.184 17.910 1.00 48.22 221 THR A O 1
ATOM 1583 N N . PRO A 1 222 ? -16.869 13.643 17.544 1.00 49.66 222 PRO A N 1
ATOM 1584 C CA . PRO A 1 222 ? -16.499 12.622 16.567 1.00 49.66 222 PRO A CA 1
ATOM 1585 C C . PRO A 1 222 ? -16.119 13.211 15.198 1.00 49.66 222 PRO A C 1
ATOM 1587 O O . PRO A 1 222 ? -16.976 13.757 14.501 1.00 49.66 222 PRO A O 1
ATOM 1590 N N . ALA A 1 223 ? -14.876 13.003 14.761 1.00 52.19 223 ALA A N 1
ATOM 1591 C CA . ALA A 1 223 ? -14.440 13.207 13.379 1.00 52.19 223 ALA A CA 1
ATOM 1592 C C . ALA A 1 223 ? -14.328 11.861 12.630 1.00 52.19 223 ALA A C 1
ATOM 1594 O O . ALA A 1 223 ? -14.018 10.818 13.202 1.00 52.19 223 ALA A O 1
ATOM 1595 N N . ALA A 1 224 ? -14.614 11.841 11.327 1.00 53.81 224 ALA A N 1
ATOM 1596 C CA . ALA A 1 224 ? -14.361 10.667 10.486 1.00 53.81 224 ALA A CA 1
ATOM 1597 C C . ALA A 1 224 ? -13.043 10.870 9.735 1.00 53.81 224 ALA A C 1
ATOM 1599 O O . ALA A 1 224 ? -12.875 11.897 9.080 1.00 53.81 224 ALA A O 1
ATOM 1600 N N . SER A 1 225 ? -12.136 9.892 9.797 1.00 51.78 225 SER A N 1
ATOM 1601 C CA . SER A 1 225 ? -10.851 9.941 9.095 1.00 51.78 225 SER A CA 1
ATOM 1602 C C . SER A 1 225 ? -10.712 8.793 8.090 1.00 51.78 225 SER A C 1
ATOM 1604 O O . SER A 1 225 ? -11.417 7.778 8.145 1.00 51.78 225 SER A O 1
ATOM 1606 N N . ARG A 1 226 ? -9.816 8.968 7.115 1.00 49.34 226 ARG A N 1
ATOM 1607 C CA . ARG A 1 226 ? -9.457 7.956 6.113 1.00 49.34 226 ARG A CA 1
ATOM 1608 C C . ARG A 1 226 ? -7.937 7.827 6.077 1.00 49.34 226 ARG A C 1
ATOM 1610 O O . ARG A 1 226 ? -7.254 8.847 6.032 1.00 49.34 226 ARG A O 1
ATOM 1617 N N . LEU A 1 227 ? -7.416 6.599 6.100 1.00 47.25 227 LEU A N 1
ATOM 1618 C CA . LEU A 1 227 ? -5.972 6.359 6.049 1.00 47.25 227 LEU A CA 1
ATOM 1619 C C . LEU A 1 227 ? -5.470 6.462 4.609 1.00 47.25 227 LEU A C 1
ATOM 1621 O O . LEU A 1 227 ? -5.911 5.730 3.726 1.00 47.25 227 LEU A O 1
ATOM 1625 N N . THR A 1 228 ? -4.505 7.342 4.367 1.00 41.66 228 THR A N 1
ATOM 1626 C CA . THR A 1 228 ? -3.859 7.485 3.053 1.00 41.66 228 THR A CA 1
ATOM 1627 C C . THR A 1 228 ? -2.884 6.343 2.741 1.00 41.66 228 THR A C 1
ATOM 1629 O O . THR A 1 228 ? -2.521 6.153 1.578 1.00 41.66 228 THR A O 1
ATOM 1632 N N . SER A 1 229 ? -2.504 5.546 3.746 1.00 39.00 229 SER A N 1
ATOM 1633 C CA . SER A 1 229 ? -1.711 4.324 3.612 1.00 39.00 229 SER A CA 1
ATOM 1634 C C . SER A 1 229 ? -2.554 3.072 3.871 1.00 39.00 229 SER A C 1
ATOM 1636 O O . SER A 1 229 ? -3.500 3.065 4.656 1.00 39.00 229 SER A O 1
ATOM 1638 N N . THR A 1 230 ? -2.213 1.986 3.183 1.00 44.00 230 THR A N 1
ATOM 1639 C CA . THR A 1 230 ? -2.795 0.667 3.436 1.00 44.00 230 THR A CA 1
ATOM 1640 C C . THR A 1 230 ? -1.915 -0.076 4.415 1.00 44.00 230 THR A C 1
ATOM 1642 O O . THR A 1 230 ? -0.738 -0.309 4.128 1.00 44.00 230 THR A O 1
ATOM 1645 N N . ARG A 1 231 ? -2.518 -0.509 5.514 1.00 47.47 231 ARG A N 1
ATOM 1646 C CA . ARG A 1 231 ? -1.987 -1.550 6.381 1.00 47.47 231 ARG A CA 1
ATOM 1647 C C . ARG A 1 231 ? -2.953 -2.727 6.346 1.00 47.47 231 ARG A C 1
ATOM 1649 O O . ARG A 1 231 ? -4.159 -2.504 6.477 1.00 47.47 231 ARG A O 1
ATOM 1656 N N . PRO A 1 232 ? -2.488 -3.947 6.039 1.00 32.16 232 PRO A N 1
ATOM 1657 C CA . PRO A 1 232 ? -3.371 -5.086 5.843 1.00 32.16 232 PRO A CA 1
ATOM 1658 C C . PRO A 1 232 ? -4.104 -5.433 7.142 1.00 32.16 232 PRO A C 1
ATOM 1660 O O . PRO A 1 232 ? -3.582 -6.118 8.015 1.00 32.16 232 PRO A O 1
ATOM 1663 N N . ALA A 1 233 ? -5.361 -5.005 7.231 1.00 38.53 233 ALA A N 1
ATOM 1664 C CA . ALA A 1 233 ? -6.344 -5.644 8.089 1.00 38.53 233 ALA A CA 1
ATOM 1665 C C . ALA A 1 233 ? -6.775 -6.978 7.445 1.00 38.53 233 ALA A C 1
ATOM 1667 O O . ALA A 1 233 ? -6.793 -7.077 6.211 1.00 38.53 233 ALA A O 1
ATOM 1668 N N . PRO A 1 234 ? -7.133 -8.006 8.234 1.00 29.95 234 PRO A N 1
ATOM 1669 C CA . PRO A 1 234 ? -7.640 -9.255 7.679 1.00 29.95 234 PRO A CA 1
ATOM 1670 C C . PRO A 1 234 ? -8.873 -8.983 6.793 1.00 29.95 234 PRO A C 1
ATOM 1672 O O . PRO A 1 234 ? -9.732 -8.184 7.182 1.00 29.95 234 PRO A O 1
ATOM 1675 N N . PRO A 1 235 ? -8.987 -9.610 5.605 1.00 28.22 235 PRO A N 1
ATOM 1676 C CA . PRO A 1 235 ? -10.166 -9.470 4.763 1.00 28.22 235 PRO A CA 1
ATOM 1677 C C . PRO A 1 235 ? -11.407 -9.959 5.514 1.00 28.22 235 PRO A C 1
ATOM 1679 O O . PRO A 1 235 ? -11.434 -11.061 6.064 1.00 28.22 235 PRO A O 1
ATOM 1682 N N . THR A 1 236 ? -12.464 -9.152 5.513 1.00 31.45 236 THR A N 1
ATOM 1683 C CA . THR A 1 236 ? -13.771 -9.565 6.016 1.00 31.45 236 THR A CA 1
ATOM 1684 C C . THR A 1 236 ? -14.434 -10.480 4.988 1.00 31.45 236 THR A C 1
ATOM 1686 O O . THR A 1 236 ? -14.828 -10.052 3.905 1.00 31.45 236 THR A O 1
ATOM 1689 N N . ARG A 1 237 ? -14.576 -11.770 5.316 1.00 25.14 237 ARG A N 1
ATOM 1690 C CA . ARG A 1 237 ? -15.499 -12.658 4.599 1.00 25.14 237 ARG A CA 1
ATOM 1691 C C . ARG A 1 237 ? -16.923 -12.218 4.930 1.00 25.14 237 ARG A C 1
ATOM 1693 O O . ARG A 1 237 ? -17.400 -12.433 6.041 1.00 25.14 237 ARG A O 1
ATOM 1700 N N . THR A 1 238 ? -17.616 -11.612 3.973 1.00 23.88 238 THR A N 1
ATOM 1701 C CA . THR A 1 238 ? -19.056 -11.363 4.069 1.00 23.88 238 THR A CA 1
ATOM 1702 C C . THR A 1 238 ? -19.801 -12.694 3.975 1.00 23.88 238 THR A C 1
ATOM 1704 O O . THR A 1 238 ? -20.139 -13.167 2.895 1.00 23.88 238 THR A O 1
ATOM 1707 N N . SER A 1 239 ? -20.050 -13.322 5.124 1.00 25.64 239 SER A N 1
ATOM 1708 C CA . SER A 1 239 ? -21.055 -14.378 5.248 1.00 25.64 239 SER A CA 1
ATOM 1709 C C . SER A 1 239 ? -22.266 -13.830 6.001 1.00 25.64 239 SER A C 1
ATOM 1711 O O . SER A 1 239 ? -22.146 -13.088 6.974 1.00 25.64 239 SER A O 1
ATOM 1713 N N . THR A 1 240 ? -23.448 -14.119 5.471 1.00 23.44 240 THR A N 1
ATOM 1714 C CA . THR A 1 240 ? -24.749 -13.746 6.032 1.00 23.44 240 THR A CA 1
ATOM 1715 C C . THR A 1 240 ? -24.916 -14.417 7.405 1.00 23.44 240 THR A C 1
ATOM 1717 O O . THR A 1 240 ? -24.589 -15.598 7.521 1.00 23.44 240 THR A O 1
ATOM 1720 N N . PRO A 1 241 ? -25.410 -13.734 8.455 1.00 28.33 241 PRO A N 1
ATOM 1721 C CA . PRO A 1 241 ? -25.393 -14.302 9.799 1.00 28.33 241 PRO A CA 1
ATOM 1722 C C . PRO A 1 241 ? -26.445 -15.408 9.950 1.00 28.33 241 PRO A C 1
ATOM 1724 O O . PRO A 1 241 ? -27.640 -15.139 10.083 1.00 28.33 241 PRO A O 1
ATOM 1727 N N . THR A 1 242 ? -26.004 -16.665 9.998 1.00 24.17 242 THR A N 1
ATOM 1728 C CA . THR A 1 242 ? -26.753 -17.750 10.644 1.00 24.17 242 THR A CA 1
ATOM 1729 C C . THR A 1 242 ? -26.412 -17.761 12.130 1.00 24.17 242 THR A C 1
ATOM 1731 O O . THR A 1 242 ? -25.273 -18.011 12.514 1.00 24.17 242 THR A O 1
ATOM 1734 N N . ARG A 1 243 ? -27.410 -17.468 12.972 1.00 28.41 243 ARG A N 1
ATOM 1735 C CA . ARG A 1 243 ? -27.311 -17.476 14.438 1.00 28.41 243 ARG A CA 1
ATOM 1736 C C . ARG A 1 243 ? -26.813 -18.834 14.953 1.00 28.41 243 ARG A C 1
ATOM 1738 O O . ARG A 1 243 ? -27.554 -19.811 14.912 1.00 28.41 243 ARG A O 1
ATOM 1745 N N . GLY A 1 244 ? -25.611 -18.861 15.518 1.00 24.09 244 GLY A N 1
ATOM 1746 C CA . GLY A 1 244 ? -25.081 -19.988 16.284 1.00 24.09 244 GLY A CA 1
ATOM 1747 C C . GLY A 1 244 ? -24.042 -19.482 17.277 1.00 24.09 244 GLY A C 1
ATOM 1748 O O . GLY A 1 244 ? -22.940 -19.120 16.889 1.00 24.09 244 GLY A O 1
ATOM 1749 N N . GLY A 1 245 ? -24.410 -19.386 18.556 1.00 24.58 245 GLY A N 1
ATOM 1750 C CA . GLY A 1 245 ? -23.512 -18.895 19.599 1.00 24.58 245 GLY A CA 1
ATOM 1751 C C . GLY A 1 245 ? -22.403 -19.899 19.909 1.00 24.58 245 GLY A C 1
ATOM 1752 O O . GLY A 1 245 ? -22.689 -21.009 20.351 1.00 24.58 245 GLY A O 1
ATOM 1753 N N . CYS A 1 246 ? -21.145 -19.485 19.753 1.00 25.64 246 CYS A N 1
ATOM 1754 C CA . CYS A 1 246 ? -19.981 -20.235 20.223 1.00 25.64 246 CYS A CA 1
ATOM 1755 C C . CYS A 1 246 ? -19.395 -19.567 21.475 1.00 25.64 246 CYS A C 1
ATOM 1757 O O . CYS A 1 246 ? -18.909 -18.438 21.452 1.00 25.64 246 CYS A O 1
ATOM 1759 N N . ARG A 1 247 ? -19.474 -20.289 22.596 1.00 23.11 247 ARG A N 1
ATOM 1760 C CA . ARG A 1 247 ? -18.928 -19.924 23.907 1.00 23.11 247 ARG A CA 1
ATOM 1761 C C . ARG A 1 247 ? -17.466 -20.374 23.969 1.00 23.11 247 ARG A C 1
ATOM 1763 O O . ARG A 1 247 ? -17.204 -21.572 23.974 1.00 23.11 247 ARG A O 1
ATOM 1770 N N . TRP A 1 248 ? -16.527 -19.435 24.065 1.00 30.48 248 TRP A N 1
ATOM 1771 C CA . TRP A 1 248 ? -15.104 -19.744 24.236 1.00 30.48 248 TRP A CA 1
ATOM 1772 C C . TRP A 1 248 ? -14.760 -19.988 25.712 1.00 30.48 248 TRP A C 1
ATOM 1774 O O . TRP A 1 248 ? -15.176 -19.251 26.610 1.00 30.48 248 TRP A O 1
ATOM 1784 N N . SER A 1 249 ? -14.037 -21.078 25.968 1.00 26.25 249 SER A N 1
ATOM 1785 C CA . SER A 1 249 ? -13.630 -21.548 27.292 1.00 26.25 249 SER A CA 1
ATOM 1786 C C . SER A 1 249 ? -12.569 -20.644 27.923 1.00 26.25 249 SER A C 1
ATOM 1788 O O . SER A 1 249 ? -11.538 -20.368 27.316 1.00 26.25 249 SER A O 1
ATOM 1790 N N . ARG A 1 250 ? -12.806 -20.238 29.176 1.00 27.30 250 ARG A N 1
ATOM 1791 C CA . ARG A 1 250 ? -11.834 -19.555 30.041 1.00 27.30 250 ARG A CA 1
ATOM 1792 C C . ARG A 1 250 ? -10.746 -20.540 30.475 1.00 27.30 250 ARG A C 1
ATOM 1794 O O . ARG A 1 250 ? -11.053 -21.494 31.184 1.00 27.30 250 ARG A O 1
ATOM 1801 N N . THR A 1 251 ? -9.490 -20.273 30.147 1.00 28.11 251 THR A N 1
ATOM 1802 C CA . THR A 1 251 ? -8.342 -20.867 30.848 1.00 28.11 251 THR A CA 1
ATOM 1803 C C . THR A 1 251 ? -7.881 -19.875 31.914 1.00 28.11 251 THR A C 1
ATOM 1805 O O . THR A 1 251 ? -7.392 -18.794 31.600 1.00 28.11 251 THR A O 1
ATOM 1808 N N . ALA A 1 252 ? -8.106 -20.208 33.187 1.00 26.30 252 ALA A N 1
ATOM 1809 C CA . ALA A 1 252 ? -7.631 -19.423 34.327 1.00 26.30 252 ALA A CA 1
ATOM 1810 C C . ALA A 1 252 ? -6.119 -19.645 34.552 1.00 26.30 252 ALA A C 1
ATOM 1812 O O . ALA A 1 252 ? -5.645 -20.764 34.342 1.00 26.30 252 ALA A O 1
ATOM 1813 N N . PRO A 1 253 ? -5.352 -18.635 35.005 1.00 31.14 253 PRO A N 1
ATOM 1814 C CA . PRO A 1 253 ? -3.933 -18.806 35.291 1.00 31.14 253 PRO A CA 1
ATOM 1815 C C . PRO A 1 253 ? -3.714 -19.522 36.634 1.00 31.14 253 PRO A C 1
ATOM 1817 O O . PRO A 1 253 ? -4.332 -19.195 37.649 1.00 31.14 253 PRO A O 1
ATOM 1820 N N . ALA A 1 254 ? -2.805 -20.500 36.636 1.00 28.97 254 ALA A N 1
ATOM 1821 C CA . ALA A 1 254 ? -2.347 -21.199 37.831 1.00 28.97 254 ALA A CA 1
ATOM 1822 C C . ALA A 1 254 ? -1.507 -20.262 38.720 1.00 28.97 254 ALA A C 1
ATOM 1824 O O . ALA A 1 254 ? -0.565 -19.620 38.261 1.00 28.97 254 ALA A O 1
ATOM 1825 N N . THR A 1 255 ? -1.844 -20.195 40.007 1.00 27.22 255 THR A N 1
ATOM 1826 C CA . THR A 1 255 ? -1.086 -19.467 41.034 1.00 27.22 255 THR A CA 1
ATOM 1827 C C . THR A 1 255 ? 0.105 -20.306 41.519 1.00 27.22 255 THR A C 1
ATOM 1829 O O . THR A 1 255 ? -0.077 -21.490 41.808 1.00 27.22 255 THR A O 1
ATOM 1832 N N . PRO A 1 256 ? 1.314 -19.736 41.692 1.00 30.12 256 PRO A N 1
ATOM 1833 C CA . PRO A 1 256 ? 2.424 -20.455 42.300 1.00 30.12 256 PRO A CA 1
ATOM 1834 C C . PRO A 1 256 ? 2.350 -20.320 43.828 1.00 30.12 256 PRO A C 1
ATOM 1836 O O . PRO A 1 256 ? 2.490 -19.228 44.376 1.00 30.12 256 PRO A O 1
ATOM 1839 N N . ARG A 1 257 ? 2.145 -21.435 44.541 1.00 27.78 257 ARG A N 1
ATOM 1840 C CA . ARG A 1 257 ? 2.391 -21.504 45.989 1.00 27.78 257 ARG A CA 1
ATOM 1841 C C . ARG A 1 257 ? 3.808 -22.004 46.241 1.00 27.78 257 ARG A C 1
ATOM 1843 O O . ARG A 1 257 ? 4.155 -23.129 45.898 1.00 27.78 257 ARG A O 1
ATOM 1850 N N . SER A 1 258 ? 4.605 -21.159 46.882 1.00 29.05 258 SER A N 1
ATOM 1851 C CA . SER A 1 258 ? 5.841 -21.528 47.558 1.00 29.05 258 SER A CA 1
ATOM 1852 C C . SER A 1 258 ? 5.522 -22.352 48.809 1.00 29.05 258 SER A C 1
ATOM 1854 O O . SER A 1 258 ? 4.651 -21.983 49.595 1.00 29.05 258 SER A O 1
ATOM 1856 N N . THR A 1 259 ? 6.225 -23.465 49.027 1.00 28.45 259 THR A N 1
ATOM 1857 C CA . THR A 1 259 ? 6.662 -23.888 50.370 1.00 28.45 259 THR A CA 1
ATOM 1858 C C . THR A 1 259 ? 7.663 -25.038 50.294 1.00 28.45 259 THR A C 1
ATOM 1860 O O . THR A 1 259 ? 7.409 -26.120 49.778 1.00 28.45 259 THR A O 1
ATOM 1863 N N . THR A 1 260 ? 8.828 -24.763 50.857 1.00 26.92 260 THR A N 1
ATOM 1864 C CA . THR A 1 260 ? 9.941 -25.650 51.172 1.00 26.92 260 THR A CA 1
ATOM 1865 C C . THR A 1 260 ? 9.524 -26.745 52.161 1.00 26.92 260 THR A C 1
ATOM 1867 O O . THR A 1 260 ? 9.024 -26.403 53.231 1.00 26.92 260 THR A O 1
ATOM 1870 N N . ARG A 1 261 ? 9.834 -28.030 51.906 1.00 26.80 261 ARG A N 1
ATOM 1871 C CA . ARG A 1 261 ? 10.312 -28.972 52.951 1.00 26.80 261 ARG A CA 1
ATOM 1872 C C . ARG A 1 261 ? 10.795 -30.330 52.408 1.00 26.80 261 ARG A C 1
ATOM 1874 O O . ARG A 1 261 ? 10.014 -31.152 51.964 1.00 26.80 261 ARG A O 1
ATOM 1881 N N . ARG A 1 262 ? 12.114 -30.511 52.556 1.00 25.81 262 ARG A N 1
ATOM 1882 C CA . ARG A 1 262 ? 12.888 -31.673 53.046 1.00 25.81 262 ARG A CA 1
ATOM 1883 C C . ARG A 1 262 ? 12.569 -33.101 52.564 1.00 25.81 262 ARG A C 1
ATOM 1885 O O . ARG A 1 262 ? 11.512 -33.661 52.817 1.00 25.81 262 ARG A O 1
ATOM 1892 N N . MET A 1 263 ? 13.645 -33.704 52.054 1.00 25.95 263 MET A N 1
ATOM 1893 C CA . MET A 1 263 ? 13.946 -35.134 51.975 1.00 25.95 263 MET A CA 1
ATOM 1894 C C . MET A 1 263 ? 13.601 -35.907 53.260 1.00 25.95 263 MET A C 1
ATOM 1896 O O . MET A 1 263 ? 13.901 -35.439 54.358 1.00 25.95 263 MET A O 1
ATOM 1900 N N . ASN A 1 264 ? 13.113 -37.139 53.096 1.00 25.92 264 ASN A N 1
ATOM 1901 C CA . ASN A 1 264 ? 13.594 -38.289 53.860 1.00 25.92 264 ASN A CA 1
ATOM 1902 C C . ASN A 1 264 ? 13.315 -39.603 53.119 1.00 25.92 264 ASN A C 1
ATOM 1904 O O . ASN A 1 264 ? 12.323 -39.753 52.412 1.00 25.92 264 ASN A O 1
ATOM 1908 N N . ALA A 1 265 ? 14.266 -40.516 53.268 1.00 27.58 265 ALA A N 1
ATOM 1909 C CA . ALA A 1 265 ? 14.390 -41.782 52.574 1.00 27.58 265 ALA A CA 1
ATOM 1910 C C . ALA A 1 265 ? 13.520 -42.912 53.160 1.00 27.58 265 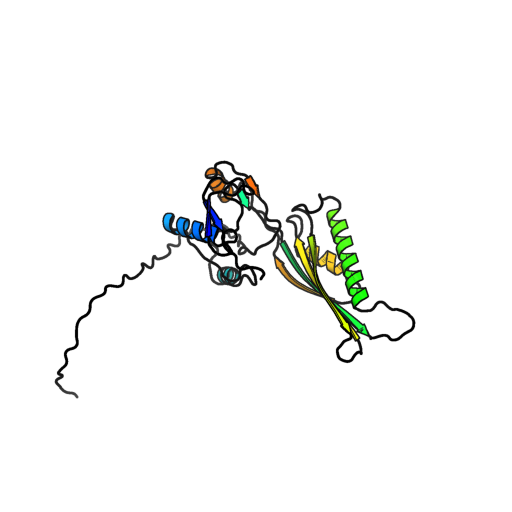ALA A C 1
ATOM 1912 O O . ALA A 1 265 ? 13.074 -42.849 54.302 1.00 27.58 265 ALA A O 1
ATOM 1913 N N . CYS A 1 266 ? 13.516 -44.015 52.401 1.00 25.34 266 CYS A N 1
ATOM 1914 C CA . CYS A 1 266 ? 13.561 -45.417 52.838 1.00 25.34 266 CYS A CA 1
ATOM 1915 C C . CYS A 1 266 ? 12.282 -46.281 52.754 1.00 25.34 266 CYS A C 1
ATOM 1917 O O . CYS A 1 266 ? 11.273 -46.016 53.394 1.00 25.34 266 CYS A O 1
ATOM 1919 N N . ARG A 1 267 ? 12.508 -47.435 52.098 1.00 27.75 267 ARG A N 1
ATOM 1920 C CA . ARG A 1 267 ? 11.934 -48.787 52.266 1.00 27.75 267 ARG A CA 1
ATOM 1921 C C . ARG A 1 267 ? 10.765 -49.230 51.376 1.00 27.75 267 ARG A C 1
ATOM 1923 O O . ARG A 1 267 ? 9.621 -48.832 51.528 1.00 27.75 267 ARG A O 1
ATOM 1930 N N . SER A 1 268 ? 11.122 -50.192 50.523 1.00 31.58 268 SER A N 1
ATOM 1931 C CA . SER A 1 268 ? 10.297 -51.294 50.023 1.00 31.58 268 SER A CA 1
ATOM 1932 C C . SER A 1 268 ? 9.880 -52.252 51.154 1.00 31.58 268 SER A C 1
ATOM 1934 O O . SER A 1 268 ? 10.491 -52.246 52.230 1.00 31.58 268 SER A O 1
ATOM 1936 N N . PRO A 1 269 ? 8.882 -53.121 50.904 1.00 39.91 269 PRO A N 1
ATOM 1937 C CA . PRO A 1 269 ? 9.223 -54.522 50.625 1.00 39.91 269 PRO A CA 1
ATOM 1938 C C . PRO A 1 269 ? 8.377 -55.223 49.530 1.00 39.91 269 PRO A C 1
ATOM 1940 O O . PRO A 1 269 ? 7.388 -54.701 49.034 1.00 39.91 269 PRO A O 1
ATOM 1943 N N . ARG A 1 270 ? 8.881 -56.420 49.179 1.00 32.97 270 ARG A N 1
ATOM 1944 C CA . ARG A 1 270 ? 8.452 -57.515 48.263 1.00 32.97 270 ARG A CA 1
ATOM 1945 C C . ARG A 1 270 ? 6.965 -57.946 48.460 1.00 32.97 270 ARG A C 1
ATOM 1947 O O . ARG A 1 270 ? 6.406 -57.581 49.481 1.00 32.97 270 ARG A O 1
ATOM 1954 N N . SER A 1 271 ? 6.267 -58.735 47.619 1.00 32.75 271 SER A N 1
ATOM 1955 C CA . SER A 1 271 ? 6.650 -59.949 46.865 1.00 32.75 271 SER A CA 1
ATOM 1956 C C . SER A 1 271 ? 5.569 -60.448 45.854 1.00 32.75 271 SER A C 1
ATOM 1958 O O . SER A 1 271 ? 4.392 -60.173 46.048 1.00 32.75 271 SER A O 1
ATOM 1960 N N . THR A 1 272 ? 6.017 -61.270 44.873 1.00 37.94 272 THR A N 1
ATOM 1961 C CA . THR A 1 272 ? 5.409 -62.492 44.228 1.00 37.94 272 THR A CA 1
ATOM 1962 C C . THR A 1 272 ? 4.076 -62.399 43.441 1.00 37.94 272 THR A C 1
ATOM 1964 O O . THR A 1 272 ? 3.078 -62.032 44.042 1.00 37.94 272 THR A O 1
ATOM 1967 N N . VAL A 1 273 ? 3.994 -62.630 42.104 1.00 32.31 273 VAL A N 1
ATOM 1968 C CA . VAL A 1 273 ? 4.224 -63.856 41.245 1.00 32.31 273 VAL A CA 1
ATOM 1969 C C . VAL A 1 273 ? 3.077 -64.884 41.425 1.00 32.31 273 VAL A C 1
ATOM 1971 O O . VAL A 1 273 ? 2.648 -65.020 42.572 1.00 32.31 273 VAL A O 1
ATOM 1974 N N . PRO A 1 274 ? 2.510 -65.563 40.390 1.00 56.34 274 PRO A N 1
ATOM 1975 C CA . PRO A 1 274 ? 3.117 -66.239 39.215 1.00 56.34 274 PRO A CA 1
ATOM 1976 C C . PRO A 1 274 ? 3.247 -65.424 37.931 1.00 56.34 274 PRO A C 1
ATOM 1978 O O . PRO A 1 274 ? 2.283 -64.706 37.591 1.00 56.34 274 PRO A O 1
#

Secondary structure (DSSP, 8-state):
-------EEEEEETTTTEEEEEEESTTTTTTHHHHHHHHHHHHHH-------S-TTTT-HHHHHHHHHSPPPS---------TTEEEEEE-EEEEEEEEEEEE---SSS----HHHHHHHHHHHHHHHHHHHTTTS-TT-TTS-EEEEEEEEEEE-TTSSEEEEEEEEEEEE-TTS-HHHHHHHHHHT-SSSEEEEEEEE--EE--TTSHHHHHHHTTSSSPEEEEESS---PPP------------PPP-PPPP-------------------

pLDDT: mean 77.42, std 24.36, range [23.11, 98.44]

Radius of gyration: 28.22 Å; chains: 1; bounding box: 58×89×86 Å

Foldseek 3Di:
DDDFWDWDWDADDVVVPGRGIDTIGVCCQPFVVLLVVVVVVCVVPVDDDDDFPQLVHDSVRQVCCLVPHDFDPDDDDRHRPDLQEDAFWEFKKWKKKWKAKDFLDPDPDDDQAQLSLVVQLVVQLVVLQCVVCVVDDPPDLQGKDKDFPDKDWDADPVNGMIMIMTIMMITHHLVDFNVVSVVSSVVSPPGTDMGIDDIGHIGGHDCPDPVVVVSNVPRPHHDYDHDHHDRDRRDDDDDDDDDDDDDDDDDDDDDDDDDDDDDDDDDDDDDDDD

InterPro domains:
  IPR002933 Peptidase M20 [PF01546] (20-133)
  IPR050072 Peptidase M20A family, bacterial cell wall biosynthesis [PTHR43808] (22-187)

Sequence (274 aa):
MPGEISVRVETGDADLGVPGPVLWGRGSVDATGALAAMVVAAVETGASFVGVVGEETDSRGARYLVEERDAPETVINGEPSGWDAVTLGYRGIVGGEYTATTPASHGARPEANAIDRATAWWERVRGAVDDANADAESGGFDTVTATAEAIEGGLSADGAAVTASMTVRFRVPPSETPISVRSLVDDCCRTGTVSWGQSIPAHVASPRGTLPAAVRGRSATPAASRLTSTRPAPPTRTSTPTRGGCRWSRTAPATPRSTTRRMNACRSPRSTVP

Organism: NCBI:txid699431